Protein AF-0000000082281939 (afdb_homodimer)

Nearest PDB structures (foldseek):
  7q5n-assembly2_J  TM=7.847E-01  e=2.442E-04  Thermochaetoides thermophila DSM 1495
  1wgk-assembly1_A  TM=6.564E-01  e=8.091E-05  Mus musculus
  4n6e-assembly1_B-2  TM=7.484E-01  e=4.676E-04  Amycolatopsis orientalis HCCB10007
  5gha-assembly1_F  TM=5.787E-01  e=7.644E-03  Thermus thermophilus HB27
  5ztb-assembly1_E  TM=5.982E-01  e=2.804E-02  Thermus thermophilus HB27

Solvent-accessible surface area (backbone atoms only — not comparable to full-atom values): 10345 Å² total; per-residue (Å²): 129,80,76,74,65,75,62,64,26,42,29,38,38,36,23,19,46,68,43,9,55,28,56,71,67,39,51,63,49,77,46,79,29,48,63,92,48,30,28,55,59,42,46,37,53,50,44,27,69,76,25,66,67,27,27,69,46,54,71,30,60,91,54,29,41,43,20,54,67,45,29,73,47,56,88,85,58,71,48,79,56,48,70,73,38,37,39,35,39,42,42,66,75,68,76,124,129,81,78,75,66,76,62,64,25,41,29,37,38,37,22,19,45,68,45,9,56,29,57,71,68,39,51,62,49,77,46,78,27,49,62,92,49,31,27,55,57,42,48,38,52,50,44,26,69,75,25,67,65,28,26,70,46,54,72,30,59,89,57,28,41,42,20,54,66,43,29,74,48,56,88,86,58,71,48,80,57,49,70,74,39,37,40,35,39,40,42,66,78,69,75,124

Structure (mmCIF, N/CA/C/O backbone):
data_AF-0000000082281939-model_v1
#
loop_
_entity.id
_entity.type
_entity.pdbx_description
1 polymer 'Molybdopterin converting factor, subunit 1'
#
loop_
_atom_site.group_PDB
_atom_site.id
_atom_site.type_symbol
_atom_site.label_atom_id
_atom_site.label_alt_id
_atom_site.label_comp_id
_atom_site.label_asym_id
_atom_site.label_entity_id
_atom_site.label_seq_id
_atom_site.pdbx_PDB_ins_code
_atom_site.Cartn_x
_atom_site.Cartn_y
_atom_site.Cartn_z
_atom_site.occupancy
_atom_site.B_iso_or_equiv
_atom_site.auth_seq_id
_atom_site.auth_comp_id
_atom_site.auth_asym_id
_atom_site.auth_atom_id
_atom_site.pdbx_PDB_model_num
ATOM 1 N N . MET A 1 1 ? 5.922 41.5 -9.688 1 37.66 1 MET A N 1
ATOM 2 C CA . MET A 1 1 ? 5.57 40.844 -8.445 1 37.66 1 MET A CA 1
ATOM 3 C C . MET A 1 1 ? 5.5 39.312 -8.656 1 37.66 1 MET A C 1
ATOM 5 O O . MET A 1 1 ? 4.738 38.844 -9.5 1 37.66 1 MET A O 1
ATOM 9 N N . SER A 1 2 ? 6.605 38.625 -8.734 1 45.28 2 SER A N 1
ATOM 10 C CA . SER A 1 2 ? 6.715 37.188 -8.898 1 45.28 2 SER A CA 1
ATOM 11 C C . SER A 1 2 ? 5.719 36.469 -8.008 1 45.28 2 SER A C 1
ATOM 13 O O . SER A 1 2 ? 5.707 36.656 -6.789 1 45.28 2 SER A O 1
ATOM 15 N N . SER A 1 3 ? 4.488 36.375 -8.32 1 46.5 3 SER A N 1
ATOM 16 C CA . SER A 1 3 ? 3.496 35.562 -7.625 1 46.5 3 SER A CA 1
ATOM 17 C C . SER A 1 3 ? 4.137 34.312 -6.992 1 46.5 3 SER A C 1
ATOM 19 O O . SER A 1 3 ? 4.523 33.375 -7.691 1 46.5 3 SER A O 1
ATOM 21 N N . THR A 1 4 ? 5.07 34.375 -6.102 1 50.53 4 THR A N 1
ATOM 22 C CA . THR A 1 4 ? 5.711 33.281 -5.367 1 50.53 4 THR A CA 1
ATOM 23 C C . THR A 1 4 ? 4.715 32.188 -5.07 1 50.53 4 THR A C 1
ATOM 25 O O . THR A 1 4 ? 3.893 32.281 -4.16 1 50.53 4 THR A O 1
ATOM 28 N N . GLU A 1 5 ? 3.984 31.641 -5.98 1 55.97 5 GLU A N 1
ATOM 29 C CA . GLU A 1 5 ? 3.078 30.5 -5.844 1 55.97 5 GLU A CA 1
ATOM 30 C C . GLU A 1 5 ? 3.648 29.453 -4.895 1 55.97 5 GLU A C 1
ATOM 32 O O . GLU A 1 5 ? 4.781 29 -5.074 1 55.97 5 GLU A O 1
ATOM 37 N N . PRO A 1 6 ? 3.291 29.578 -3.674 1 64.44 6 PRO A N 1
ATOM 38 C CA . PRO A 1 6 ? 3.826 28.656 -2.682 1 64.44 6 PRO A CA 1
ATOM 39 C C . PRO A 1 6 ? 4.02 27.234 -3.242 1 64.44 6 PRO A C 1
ATOM 41 O O . PRO A 1 6 ? 3.285 26.828 -4.145 1 64.44 6 PRO A O 1
ATOM 44 N N . SER A 1 7 ? 5.172 26.766 -3.365 1 81.75 7 SER A N 1
ATOM 45 C CA . SER A 1 7 ? 5.512 25.438 -3.84 1 81.75 7 SER A CA 1
ATOM 46 C C . SER A 1 7 ? 4.688 24.359 -3.129 1 81.75 7 SER A C 1
ATOM 48 O O . SER A 1 7 ? 4.539 24.406 -1.904 1 81.75 7 SER A O 1
ATOM 50 N N . SER A 1 8 ? 3.729 23.844 -3.705 1 91.38 8 SER A N 1
ATOM 51 C CA . SER A 1 8 ? 2.879 22.797 -3.156 1 91.38 8 SER A CA 1
ATOM 52 C C . SER A 1 8 ? 3.455 21.406 -3.445 1 91.38 8 SER A C 1
ATOM 54 O O . SER A 1 8 ? 4.246 21.25 -4.375 1 91.38 8 SER A O 1
ATOM 56 N N . VAL A 1 9 ? 3.25 20.578 -2.455 1 94.94 9 VAL A N 1
ATOM 57 C CA . VAL A 1 9 ? 3.641 19.172 -2.576 1 94.94 9 VAL A CA 1
ATOM 58 C C . VAL A 1 9 ? 2.404 18.312 -2.809 1 94.94 9 VAL A C 1
ATOM 60 O O . VAL A 1 9 ? 1.416 18.422 -2.078 1 94.94 9 VAL A O 1
ATOM 63 N N . LYS A 1 10 ? 2.486 17.547 -3.846 1 96.38 10 LYS A N 1
ATOM 64 C CA . LYS A 1 10 ? 1.392 16.625 -4.148 1 96.38 10 LYS A CA 1
ATOM 65 C C . LYS A 1 10 ? 1.782 15.188 -3.836 1 96.38 10 LYS A C 1
ATOM 67 O O . LYS A 1 10 ? 2.775 14.68 -4.363 1 96.38 10 LYS A O 1
ATOM 72 N N . VAL A 1 11 ? 1.001 14.578 -3 1 97.12 11 VAL A N 1
ATOM 73 C CA . VAL A 1 11 ? 1.295 13.203 -2.611 1 97.12 11 VAL A CA 1
ATOM 74 C C . VAL A 1 11 ? 0.062 12.328 -2.834 1 97.12 11 VAL A C 1
ATOM 76 O O . VAL A 1 11 ? -1.064 12.828 -2.865 1 97.12 11 VAL A O 1
ATOM 79 N N . GLN A 1 12 ? 0.269 11.109 -3.064 1 97.12 12 GLN A N 1
ATOM 80 C CA . GLN A 1 12 ? -0.793 10.117 -3.168 1 97.12 12 GLN A CA 1
ATOM 81 C C . GLN A 1 12 ? -1.005 9.398 -1.839 1 97.12 12 GLN A C 1
ATOM 83 O O . GLN A 1 12 ? -0.048 8.922 -1.225 1 97.12 12 GLN A O 1
ATOM 88 N N . VAL A 1 13 ? -2.221 9.391 -1.371 1 97.38 13 VAL A N 1
ATOM 89 C CA . VAL A 1 13 ? -2.562 8.727 -0.12 1 97.38 13 VAL A CA 1
ATOM 90 C C . VAL A 1 13 ? -3.377 7.469 -0.411 1 97.38 13 VAL A C 1
ATOM 92 O O . VAL A 1 13 ? -4.41 7.531 -1.081 1 97.38 13 VAL A O 1
ATOM 95 N N . LEU A 1 14 ? -2.875 6.371 0.048 1 97.25 14 LEU A N 1
ATOM 96 C CA . LEU A 1 14 ? -3.562 5.098 -0.112 1 97.25 14 LEU A CA 1
ATOM 97 C C . LEU A 1 14 ? -4.203 4.656 1.2 1 97.25 14 LEU A C 1
ATOM 99 O O . LEU A 1 14 ? -3.57 4.719 2.258 1 97.25 14 LEU A O 1
ATOM 103 N N . PHE A 1 15 ? -5.461 4.238 1.115 1 96.56 15 PHE A N 1
ATOM 104 C CA . PHE A 1 15 ? -6.191 3.752 2.279 1 96.56 15 PHE A CA 1
ATOM 105 C C . PHE A 1 15 ? -6.41 2.246 2.191 1 96.56 15 PHE A C 1
ATOM 107 O O . PHE A 1 15 ? -7.105 1.767 1.293 1 96.56 15 PHE A O 1
ATOM 114 N N . PHE A 1 16 ? -5.91 1.551 3.244 1 95.19 16 PHE A N 1
ATOM 115 C CA . PHE A 1 16 ? -6.059 0.101 3.242 1 95.19 16 PHE A CA 1
ATOM 116 C C . PHE A 1 16 ? -7.152 -0.333 4.215 1 95.19 16 PHE A C 1
ATOM 118 O O . PHE A 1 16 ? -7.301 0.253 5.289 1 95.19 16 PHE A O 1
ATOM 125 N N . ALA A 1 17 ? -7.867 -1.319 3.773 1 92.75 17 ALA A N 1
ATOM 126 C CA . ALA A 1 17 ? -8.828 -2.062 4.59 1 92.75 17 ALA A CA 1
ATOM 127 C C . ALA A 1 17 ? -9.711 -1.114 5.391 1 92.75 17 ALA A C 1
ATOM 129 O O . ALA A 1 17 ? -10.414 -0.28 4.82 1 92.75 17 ALA A O 1
ATOM 130 N N . SER A 1 18 ? -9.648 -1.141 6.734 1 92.62 18 SER A N 1
ATOM 131 C CA . SER A 1 18 ? -10.57 -0.358 7.551 1 92.62 18 SER A CA 1
ATOM 132 C C . SER A 1 18 ? -10.344 1.139 7.363 1 92.62 18 SER A C 1
ATOM 134 O O . SER A 1 18 ? -11.273 1.937 7.504 1 92.62 18 SER A O 1
ATOM 136 N N . ALA A 1 19 ? -9.125 1.544 7.012 1 94 19 ALA A N 1
ATOM 137 C CA . ALA A 1 19 ? -8.867 2.955 6.734 1 94 19 ALA A CA 1
ATOM 138 C C . ALA A 1 19 ? -9.664 3.43 5.523 1 94 19 ALA A C 1
ATOM 140 O O . ALA A 1 19 ? -10.133 4.57 5.484 1 94 19 ALA A O 1
ATOM 141 N N . ARG A 1 20 ? -9.844 2.574 4.547 1 93.88 20 ARG A N 1
ATOM 142 C CA . ARG A 1 20 ? -10.648 2.877 3.369 1 93.88 20 ARG A CA 1
ATOM 143 C C . ARG A 1 20 ? -12.094 3.186 3.754 1 93.88 20 ARG A C 1
ATOM 145 O O . ARG A 1 20 ? -12.656 4.188 3.309 1 93.88 20 ARG A O 1
ATOM 152 N N . GLU A 1 21 ? -12.578 2.311 4.559 1 92.5 21 GLU A N 1
ATOM 153 C CA . GLU A 1 21 ? -13.945 2.502 5.031 1 92.5 21 GLU A CA 1
ATOM 154 C C . GLU A 1 21 ? -14.094 3.818 5.789 1 92.5 21 GLU A C 1
ATOM 156 O O . GLU A 1 21 ? -15.039 4.57 5.562 1 92.5 21 GLU A O 1
ATOM 161 N N . ALA A 1 22 ? -13.102 4.023 6.613 1 92.44 22 ALA A N 1
ATOM 162 C CA . ALA A 1 22 ? -13.133 5.23 7.441 1 92.44 22 ALA A CA 1
ATOM 163 C C . ALA A 1 22 ? -12.992 6.484 6.586 1 92.44 22 ALA A C 1
ATOM 165 O O . ALA A 1 22 ? -13.484 7.555 6.957 1 92.44 22 ALA A O 1
ATOM 166 N N . ALA A 1 23 ? -12.375 6.359 5.426 1 93.31 23 ALA A N 1
ATOM 167 C CA . ALA A 1 23 ? -12.156 7.492 4.527 1 93.31 23 ALA A CA 1
ATOM 168 C C . ALA A 1 23 ? -13.328 7.656 3.564 1 93.31 23 ALA A C 1
ATOM 170 O O . ALA A 1 23 ? -13.258 8.445 2.621 1 93.31 23 ALA A O 1
ATOM 171 N N . GLY A 1 24 ? -14.438 6.871 3.75 1 93.25 24 GLY A N 1
ATOM 172 C CA . GLY A 1 24 ? -15.602 6.961 2.881 1 93.25 24 GLY A CA 1
ATOM 173 C C . GLY A 1 24 ? -15.516 6.043 1.676 1 93.25 24 GLY A C 1
ATOM 174 O O . GLY A 1 24 ? -15.969 6.398 0.584 1 93.25 24 GLY A O 1
ATOM 175 N N . ASN A 1 25 ? -14.75 4.965 1.837 1 92.69 25 ASN A N 1
ATOM 176 C CA . ASN A 1 25 ? -14.633 3.908 0.839 1 92.69 25 ASN A CA 1
ATOM 177 C C . ASN A 1 25 ? -13.852 4.379 -0.387 1 92.69 25 ASN A C 1
ATOM 179 O O . ASN A 1 25 ? -14.219 4.059 -1.52 1 92.69 25 ASN A O 1
ATOM 183 N N . VAL A 1 26 ? -12.906 5.215 -0.111 1 91.5 26 VAL A N 1
ATOM 184 C CA . VAL A 1 26 ? -11.969 5.621 -1.151 1 91.5 26 VAL A CA 1
ATOM 185 C C . VAL A 1 26 ? -10.625 4.93 -0.934 1 91.5 26 VAL A C 1
ATOM 187 O O . VA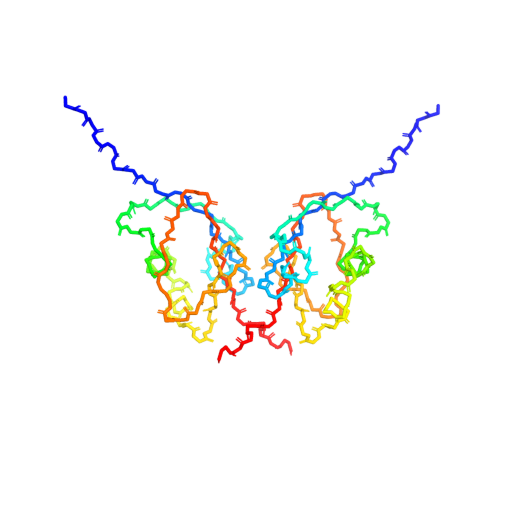L A 1 26 ? -10.156 4.816 0.2 1 91.5 26 VAL A O 1
ATOM 190 N N . SER A 1 27 ? -10.117 4.355 -1.987 1 93.88 27 SER A N 1
ATOM 191 C CA . SER A 1 27 ? -8.875 3.596 -1.864 1 93.88 27 SER A CA 1
ATOM 192 C C . SER A 1 27 ? -7.66 4.512 -1.921 1 93.88 27 SER A C 1
ATOM 194 O O . SER A 1 27 ? -6.613 4.195 -1.355 1 93.88 27 SER A O 1
ATOM 196 N N . GLN A 1 28 ? -7.805 5.625 -2.66 1 95.56 28 GLN A N 1
ATOM 197 C CA . GLN A 1 28 ? -6.664 6.527 -2.787 1 95.56 28 GLN A CA 1
ATOM 198 C C . GLN A 1 28 ? -7.121 7.949 -3.098 1 95.56 28 GLN A C 1
ATOM 200 O O . GLN A 1 28 ? -8.172 8.148 -3.713 1 95.56 28 GLN A O 1
ATOM 205 N N . ILE A 1 29 ? -6.395 8.906 -2.693 1 96.06 29 ILE A N 1
ATOM 206 C CA . ILE A 1 29 ? -6.613 10.312 -3.021 1 96.06 29 ILE A CA 1
ATOM 207 C C . ILE A 1 29 ? -5.273 11 -3.279 1 96.06 29 ILE A C 1
ATOM 209 O O . ILE A 1 29 ? -4.219 10.477 -2.912 1 96.06 29 ILE A O 1
ATOM 213 N N . THR A 1 30 ? -5.348 12.078 -3.967 1 96.5 30 THR A N 1
ATOM 214 C CA . THR A 1 30 ? -4.199 12.977 -4.102 1 96.5 30 THR A CA 1
ATOM 215 C C . THR A 1 30 ? -4.336 14.172 -3.17 1 96.5 30 THR A C 1
ATOM 217 O O . THR A 1 30 ? -5.352 14.867 -3.189 1 96.5 30 THR A O 1
ATOM 220 N N . LEU A 1 31 ? -3.336 14.375 -2.359 1 95.38 31 LEU A N 1
ATOM 221 C CA . LEU A 1 31 ? -3.346 15.492 -1.423 1 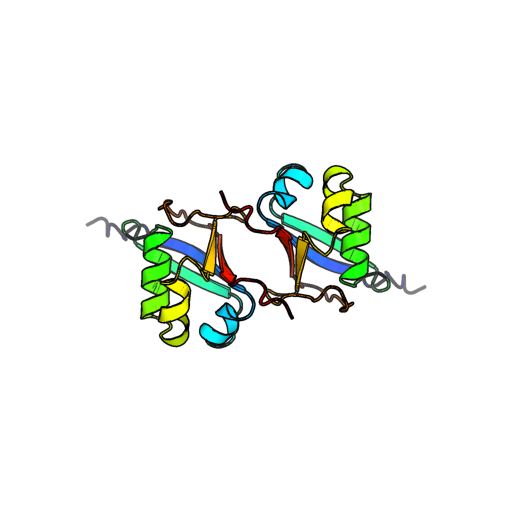95.38 31 LEU A CA 1
ATOM 222 C C . LEU A 1 31 ? -2.307 16.531 -1.812 1 95.38 31 LEU A C 1
ATOM 224 O O . LEU A 1 31 ? -1.162 16.203 -2.119 1 95.38 31 LEU A O 1
ATOM 228 N N . GLU A 1 32 ? -2.746 17.688 -1.885 1 94.5 32 GLU A N 1
ATOM 229 C CA . GLU A 1 32 ? -1.846 18.828 -2.1 1 94.5 32 GLU A CA 1
ATOM 230 C C . GLU A 1 32 ? -1.545 19.547 -0.79 1 94.5 32 GLU A C 1
ATOM 232 O O . GLU A 1 32 ? -2.461 20.016 -0.107 1 94.5 32 GLU A O 1
ATOM 237 N N . LEU A 1 33 ? -0.322 19.609 -0.491 1 94.31 33 LEU A N 1
ATOM 238 C CA . LEU A 1 33 ? 0.122 20.219 0.758 1 94.31 33 LEU A CA 1
ATOM 239 C C . LEU A 1 33 ? 1.046 21.391 0.488 1 94.31 33 LEU A C 1
ATOM 241 O O . LEU A 1 33 ? 1.827 21.375 -0.467 1 94.31 33 LEU A O 1
ATOM 245 N N . SER A 1 34 ? 0.946 22.375 1.332 1 93.62 34 SER A N 1
ATOM 246 C CA . SER A 1 34 ? 1.972 23.422 1.3 1 93.62 34 SER A CA 1
ATOM 247 C C . SER A 1 34 ? 3.316 22.875 1.778 1 93.62 34 SER A C 1
ATOM 249 O O . SER A 1 34 ? 3.367 21.984 2.617 1 93.62 34 SER A O 1
ATOM 251 N N . SER A 1 35 ? 4.32 23.422 1.24 1 90.44 35 SER A N 1
ATOM 252 C CA . SER A 1 35 ? 5.668 22.953 1.538 1 90.44 35 SER A CA 1
ATOM 253 C C . SER A 1 35 ? 5.918 22.906 3.041 1 90.44 35 SER A C 1
ATOM 255 O O . SER A 1 35 ? 6.637 22.031 3.531 1 90.44 35 SER A O 1
ATOM 257 N N . ASP A 1 36 ? 5.344 23.812 3.742 1 89.75 36 ASP A N 1
ATOM 258 C CA . ASP A 1 36 ? 5.57 23.906 5.18 1 89.75 36 ASP A CA 1
ATOM 259 C C . ASP A 1 36 ? 4.75 22.875 5.934 1 89.75 36 ASP A C 1
ATOM 261 O O . ASP A 1 36 ? 5.004 22.609 7.113 1 89.75 36 ASP A O 1
ATOM 265 N N . GLN A 1 37 ? 3.857 22.188 5.246 1 92 37 GLN A N 1
ATOM 266 C CA . GLN A 1 37 ? 2.967 21.219 5.863 1 92 37 GLN A CA 1
ATOM 267 C C . GLN A 1 37 ? 3.184 19.812 5.281 1 92 37 GLN A C 1
ATOM 269 O O . GLN A 1 37 ? 2.398 18.906 5.535 1 92 37 GLN A O 1
ATOM 274 N N . ALA A 1 38 ? 4.27 19.719 4.609 1 95.38 38 ALA A N 1
ATOM 275 C CA . ALA A 1 38 ? 4.461 18.484 3.859 1 95.38 38 ALA A CA 1
ATOM 276 C C . ALA A 1 38 ? 5.293 17.484 4.656 1 95.38 38 ALA A C 1
ATOM 278 O O . ALA A 1 38 ? 6.438 17.188 4.293 1 95.38 38 ALA A O 1
ATOM 279 N N . THR A 1 39 ? 4.758 16.922 5.73 1 96.5 39 THR A N 1
ATOM 280 C CA . THR A 1 39 ? 5.379 15.867 6.531 1 96.5 39 THR A CA 1
ATOM 281 C C . THR A 1 39 ? 4.371 14.766 6.848 1 96.5 39 THR A C 1
ATOM 283 O O . THR A 1 39 ? 3.162 14.969 6.711 1 96.5 39 THR A O 1
ATOM 286 N N . THR A 1 40 ? 4.895 13.625 7.285 1 95.25 40 THR A N 1
ATOM 287 C CA . THR A 1 40 ? 4.027 12.5 7.602 1 95.25 40 THR A CA 1
ATOM 288 C C . THR A 1 40 ? 3.111 12.828 8.773 1 95.25 40 THR A C 1
ATOM 290 O O . THR A 1 40 ? 1.96 12.391 8.82 1 95.25 40 THR A O 1
ATOM 293 N N . SER A 1 41 ? 3.631 13.602 9.734 1 93.06 41 SER A N 1
ATOM 294 C CA . SER A 1 41 ? 2.807 13.992 10.875 1 93.06 41 SER A CA 1
ATOM 295 C C . SER A 1 41 ? 1.671 14.914 10.445 1 93.06 41 SER A C 1
ATOM 297 O O . SER A 1 41 ? 0.54 14.773 10.914 1 93.06 41 SER A O 1
ATOM 299 N N . LYS A 1 42 ? 1.963 15.789 9.523 1 93.44 42 LYS A N 1
ATOM 300 C CA . LYS A 1 42 ? 0.965 16.734 9.039 1 93.44 42 LYS A CA 1
ATOM 301 C C . LYS A 1 42 ? -0.106 16.047 8.211 1 93.44 42 LYS A C 1
ATOM 303 O O . LYS A 1 42 ? -1.271 16.453 8.219 1 93.44 42 LYS A O 1
ATOM 308 N N . ILE A 1 43 ? 0.243 14.992 7.496 1 93.38 43 ILE A N 1
ATOM 309 C CA . ILE A 1 43 ? -0.718 14.195 6.738 1 93.38 43 ILE A CA 1
ATOM 310 C C . ILE A 1 43 ? -1.76 13.609 7.688 1 93.38 43 ILE A C 1
ATOM 312 O O . ILE A 1 43 ? -2.957 13.617 7.387 1 93.38 43 ILE A O 1
ATOM 316 N N . ARG A 1 44 ? -1.248 13.047 8.789 1 92.12 44 ARG A N 1
ATOM 317 C CA . ARG A 1 44 ? -2.168 12.492 9.773 1 92.12 44 ARG A CA 1
ATOM 318 C C . ARG A 1 44 ? -3.182 13.539 10.227 1 92.12 44 ARG A C 1
ATOM 320 O O . ARG A 1 44 ? -4.383 13.266 10.281 1 92.12 44 ARG A O 1
ATOM 327 N N . GLN A 1 45 ? -2.654 14.727 10.508 1 92.19 45 GLN A N 1
ATOM 328 C CA . GLN A 1 45 ? -3.508 15.812 10.969 1 92.19 45 GLN A CA 1
ATOM 329 C C . GLN A 1 45 ? -4.512 16.219 9.891 1 92.19 45 GLN A C 1
ATOM 331 O O . GLN A 1 45 ? -5.699 16.391 10.172 1 92.19 45 GLN A O 1
ATOM 336 N N . ARG A 1 46 ? -4.023 16.344 8.688 1 93.88 46 ARG A N 1
ATOM 337 C CA . ARG A 1 46 ? -4.855 16.734 7.555 1 93.88 46 ARG A CA 1
ATOM 338 C C . ARG A 1 46 ? -5.98 15.734 7.324 1 93.88 46 ARG A C 1
ATOM 340 O O . ARG A 1 46 ? -7.141 16.125 7.16 1 93.88 46 ARG A O 1
ATOM 347 N N . LEU A 1 47 ? -5.664 14.516 7.363 1 93.94 47 LEU A N 1
ATOM 348 C CA . LEU A 1 47 ? -6.648 13.461 7.137 1 93.94 47 LEU A CA 1
ATOM 349 C C . LEU A 1 47 ? -7.656 13.398 8.281 1 93.94 47 LEU A C 1
ATOM 351 O O . LEU A 1 47 ? -8.844 13.164 8.047 1 93.94 47 LEU A O 1
ATOM 355 N N . SER A 1 48 ? -7.148 13.586 9.469 1 93.44 48 SER A N 1
ATOM 356 C CA . SER A 1 48 ? -8.039 13.586 10.625 1 93.44 48 SER A CA 1
ATOM 357 C C . SER A 1 48 ? -9.07 14.703 10.523 1 93.44 48 SER A C 1
ATOM 359 O O . SER A 1 48 ? -10.219 14.539 10.953 1 93.44 48 SER A O 1
ATOM 361 N N . GLN A 1 49 ? -8.695 15.836 9.945 1 93.19 49 GLN A N 1
ATOM 362 C CA . GLN A 1 49 ? -9.57 17 9.812 1 93.19 49 GLN A CA 1
ATOM 363 C C . GLN A 1 49 ? -10.531 16.812 8.633 1 93.19 49 GLN A C 1
ATOM 365 O O . GLN A 1 49 ? -11.711 17.172 8.734 1 93.19 49 GLN A O 1
ATOM 370 N N . GLU A 1 50 ? -10.055 16.281 7.598 1 92.31 50 GLU A N 1
ATOM 371 C CA . GLU A 1 50 ? -10.836 16.172 6.371 1 92.31 50 GLU A CA 1
ATOM 372 C C . GLU A 1 50 ? -11.773 14.961 6.422 1 92.31 50 GLU A C 1
ATOM 374 O O . GLU A 1 50 ? -12.828 14.961 5.785 1 92.31 50 GLU A O 1
ATOM 379 N N . TYR A 1 51 ? -11.375 13.945 7.125 1 93.06 51 TYR A N 1
ATOM 380 C CA . TYR A 1 51 ? -12.156 12.727 7.254 1 93.06 51 TYR A CA 1
ATOM 381 C C . TYR A 1 51 ? -12.414 12.391 8.719 1 93.06 51 TYR A C 1
ATOM 383 O O . TYR A 1 51 ? -11.672 11.617 9.328 1 93.06 51 TYR A O 1
ATOM 391 N N . PRO A 1 52 ? -13.508 12.898 9.242 1 91.12 52 PRO A N 1
ATOM 392 C CA . PRO A 1 52 ? -13.812 12.672 10.656 1 91.12 52 PRO A CA 1
ATOM 393 C C . PRO A 1 52 ? -13.859 11.188 11.023 1 91.12 52 PRO A C 1
ATOM 395 O O . PRO A 1 52 ? -13.539 10.812 12.148 1 91.12 52 PRO A O 1
ATOM 398 N N . GLY A 1 53 ? -14.273 10.328 10.109 1 90.25 53 GLY A N 1
ATOM 399 C CA . GLY A 1 53 ? -14.289 8.898 10.352 1 90.25 53 GLY A CA 1
ATOM 400 C C . GLY A 1 53 ? -12.906 8.305 10.523 1 90.25 53 GLY A C 1
ATOM 401 O O . GLY A 1 53 ? -12.758 7.23 11.109 1 90.25 53 GLY A O 1
ATOM 402 N N . LEU A 1 54 ? -11.883 8.969 10.031 1 91.19 54 LEU A N 1
ATOM 403 C CA . LEU A 1 54 ? -10.492 8.523 10.086 1 91.19 54 LEU A CA 1
ATOM 404 C C . LEU A 1 54 ? -9.781 9.125 11.297 1 91.19 54 LEU A C 1
ATOM 406 O O . LEU A 1 54 ? -8.68 8.695 11.648 1 91.19 54 LEU A O 1
ATOM 410 N N . ALA A 1 55 ? -10.383 10.109 11.859 1 91.31 55 ALA A N 1
ATOM 411 C CA . ALA A 1 55 ? -9.711 10.922 12.875 1 91.31 55 ALA A CA 1
ATOM 412 C C . ALA A 1 55 ? -9.18 10.047 14.008 1 91.31 55 ALA A C 1
ATOM 414 O O . ALA A 1 55 ? -8 10.125 14.359 1 91.31 55 ALA A O 1
ATOM 415 N N . SER A 1 56 ? -10 9.156 14.539 1 90.25 56 SER A N 1
ATOM 416 C CA . SER A 1 56 ? -9.594 8.305 15.648 1 90.25 56 SER A CA 1
ATOM 417 C C . SER A 1 56 ? -8.516 7.316 15.227 1 90.25 56 SER A C 1
ATOM 419 O O . SER A 1 56 ? -7.57 7.062 15.969 1 90.25 56 SER A O 1
ATOM 421 N N . MET A 1 57 ? -8.602 6.863 14.047 1 88.31 57 MET A N 1
ATOM 422 C CA . MET A 1 57 ? -7.684 5.844 13.547 1 88.31 57 MET A CA 1
ATOM 423 C C . MET A 1 57 ? -6.312 6.441 13.25 1 88.31 57 MET A C 1
ATOM 425 O O . MET A 1 57 ? -5.289 5.887 13.656 1 88.31 57 MET A O 1
ATOM 429 N N . VAL A 1 58 ? -6.301 7.527 12.617 1 87.06 58 VAL A N 1
ATOM 430 C CA . VAL A 1 58 ? -5.055 8.094 12.117 1 87.06 58 VAL A CA 1
ATOM 431 C C . VAL A 1 58 ? -4.258 8.703 13.273 1 87.06 58 VAL A C 1
ATOM 433 O O . VAL A 1 58 ? -3.035 8.82 13.195 1 87.06 58 VAL A O 1
ATOM 436 N N . LEU A 1 59 ? -4.977 9.109 14.297 1 83.38 59 LEU A N 1
ATOM 437 C CA . LEU A 1 59 ? -4.297 9.711 15.438 1 83.38 59 LEU A CA 1
ATOM 438 C C . LEU A 1 59 ? -3.775 8.633 16.391 1 83.38 59 LEU A C 1
ATOM 440 O O . LEU A 1 59 ? -2.914 8.898 17.219 1 83.38 59 LEU A O 1
ATOM 444 N N . ASP A 1 60 ? -4.316 7.453 16.156 1 81.19 60 ASP A N 1
ATOM 445 C CA . ASP A 1 60 ? -3.848 6.32 16.953 1 81.19 60 ASP A CA 1
ATOM 446 C C . ASP A 1 60 ? -2.717 5.582 16.25 1 81.19 60 ASP A C 1
ATOM 448 O O . ASP A 1 60 ? -2.965 4.695 15.43 1 81.19 60 ASP A O 1
ATOM 452 N N . LYS A 1 61 ? -1.506 5.742 16.609 1 75.88 61 LYS A N 1
ATOM 453 C CA . LYS A 1 61 ? -0.321 5.195 15.953 1 75.88 61 LYS A CA 1
ATOM 454 C C . LYS A 1 61 ? -0.196 3.697 16.203 1 75.88 61 LYS A C 1
ATOM 456 O O . LYS A 1 61 ? 0.482 2.988 15.461 1 75.88 61 LYS A O 1
ATOM 461 N N . GLU A 1 62 ? -0.929 3.283 17.297 1 76.5 62 GLU A N 1
ATOM 462 C CA . GLU A 1 62 ? -0.894 1.865 17.641 1 76.5 62 GLU A CA 1
ATOM 463 C C . GLU A 1 62 ? -1.809 1.054 16.734 1 76.5 62 GLU A C 1
ATOM 465 O O . GLU A 1 62 ? -1.623 -0.155 16.562 1 76.5 62 GLU A O 1
ATOM 470 N N . ASN A 1 63 ? -2.666 1.772 16.141 1 80 63 ASN A N 1
ATOM 471 C CA . ASN A 1 63 ? -3.666 1.035 15.375 1 80 63 ASN A CA 1
ATOM 472 C C . ASN A 1 63 ? -3.592 1.365 13.891 1 80 63 ASN A C 1
ATOM 474 O O . ASN A 1 63 ? -4.422 0.901 13.102 1 80 63 ASN A O 1
ATOM 478 N N . LEU A 1 64 ? -2.717 2.26 13.531 1 88.88 64 LEU A N 1
ATOM 479 C CA . LEU A 1 64 ? -2.555 2.594 12.117 1 88.88 64 LEU A CA 1
ATOM 480 C C . LEU A 1 64 ? -1.09 2.867 11.789 1 88.88 64 LEU A C 1
ATOM 482 O O . LEU A 1 64 ? -0.466 3.742 12.398 1 88.88 64 LEU A O 1
ATOM 486 N N . THR A 1 65 ? -0.636 2.148 10.906 1 90.62 65 THR A N 1
ATOM 487 C CA . THR A 1 65 ? 0.741 2.314 10.453 1 90.62 65 THR A CA 1
ATOM 488 C C . THR A 1 65 ? 0.795 3.141 9.172 1 90.62 65 THR A C 1
ATOM 490 O O . THR A 1 65 ? -0.019 2.947 8.266 1 90.62 65 THR A O 1
ATOM 493 N N . LEU A 1 66 ? 1.774 4.117 9.18 1 93.88 66 LEU A N 1
ATOM 494 C CA . LEU A 1 66 ? 2.039 4.867 7.957 1 93.88 66 LEU A CA 1
ATOM 495 C C . LEU A 1 66 ? 3.232 4.285 7.207 1 93.88 66 LEU A C 1
ATOM 497 O O . LEU A 1 66 ? 4.219 3.875 7.824 1 93.88 66 LEU A O 1
ATOM 501 N N . ALA A 1 67 ? 3.102 4.203 5.926 1 95.5 67 ALA A N 1
ATOM 502 C CA . ALA A 1 67 ? 4.246 3.885 5.07 1 95.5 67 ALA A CA 1
ATOM 503 C C . ALA A 1 67 ? 4.5 4.996 4.059 1 95.5 67 ALA A C 1
ATOM 505 O O . ALA A 1 67 ? 3.561 5.508 3.439 1 95.5 67 ALA A O 1
ATOM 506 N N . LEU A 1 68 ? 5.793 5.395 3.961 1 96.62 68 LEU A N 1
ATOM 507 C CA . LEU A 1 68 ? 6.23 6.363 2.961 1 96.62 68 LEU A CA 1
ATOM 508 C C . LEU A 1 68 ? 7.008 5.676 1.842 1 96.62 68 LEU A C 1
ATOM 510 O O . LEU A 1 68 ? 8.086 5.129 2.076 1 96.62 68 LEU A O 1
ATOM 514 N N . ASN A 1 69 ? 6.422 5.703 0.641 1 95.81 69 ASN A N 1
ATOM 515 C CA . ASN A 1 69 ? 7.043 5.016 -0.485 1 95.81 69 ASN A CA 1
ATOM 516 C C . ASN A 1 69 ? 7.371 3.562 -0.143 1 95.81 69 ASN A C 1
ATOM 518 O O . ASN A 1 69 ? 8.508 3.119 -0.325 1 95.81 69 ASN A O 1
ATOM 522 N N . GLU A 1 70 ? 6.316 2.865 0.416 1 96 70 GLU A N 1
ATOM 523 C CA . GLU A 1 70 ? 6.316 1.439 0.734 1 96 70 GLU A CA 1
ATOM 524 C C . GLU A 1 70 ? 7.297 1.128 1.862 1 96 70 GLU A C 1
ATOM 526 O O . GLU A 1 70 ? 7.625 -0.036 2.104 1 96 70 GLU A O 1
ATOM 531 N N . GLU A 1 71 ? 7.746 2.193 2.52 1 93.69 71 GLU A N 1
ATOM 532 C CA . GLU A 1 71 ? 8.555 1.999 3.721 1 93.69 71 GLU A CA 1
ATOM 533 C C . GLU A 1 71 ? 7.809 2.475 4.965 1 93.69 71 GLU A C 1
ATOM 535 O O . GLU A 1 71 ? 7.293 3.594 4.996 1 93.69 71 GLU A O 1
ATOM 540 N N . TYR A 1 72 ? 7.777 1.565 6.035 1 93.62 72 TYR A N 1
ATOM 541 C CA . TYR A 1 72 ? 7.051 1.908 7.25 1 93.62 72 TYR A CA 1
ATOM 542 C C . TYR A 1 72 ? 7.676 3.115 7.938 1 93.62 72 TYR A C 1
ATOM 544 O O . TYR A 1 72 ? 8.898 3.227 8.016 1 93.62 72 TYR A O 1
ATOM 552 N N . VAL A 1 73 ? 6.766 3.965 8.359 1 92.31 73 VAL A N 1
ATOM 553 C CA . VAL A 1 73 ? 7.184 5.098 9.18 1 92.31 73 VAL A CA 1
ATOM 554 C C . VAL A 1 73 ? 6.926 4.789 10.648 1 92.31 73 VAL A C 1
ATOM 556 O O . VAL A 1 73 ? 5.809 4.438 11.031 1 92.31 73 VAL A O 1
ATOM 559 N N . THR A 1 74 ? 7.906 4.902 11.461 1 84.75 74 THR A N 1
ATOM 560 C CA . THR A 1 74 ? 7.707 4.648 12.883 1 84.75 74 THR A CA 1
ATOM 561 C C . THR A 1 74 ? 6.926 5.785 13.531 1 84.75 74 THR A C 1
ATOM 563 O O . THR A 1 74 ? 6.855 6.891 12.984 1 84.75 74 THR A O 1
ATOM 566 N N . SER A 1 75 ? 6.301 5.52 14.625 1 79.5 75 SER A N 1
ATOM 567 C CA . SER A 1 75 ? 5.477 6.5 15.336 1 79.5 75 SER A CA 1
ATOM 568 C C . SER A 1 75 ? 6.309 7.695 15.781 1 79.5 75 SER A C 1
ATOM 570 O O . SER A 1 75 ? 5.773 8.789 15.977 1 79.5 75 SER A O 1
ATOM 572 N N . GLU A 1 76 ? 7.566 7.562 15.805 1 82.69 76 GLU A N 1
ATOM 573 C CA . GLU A 1 76 ? 8.445 8.617 16.312 1 82.69 76 GLU A CA 1
ATOM 574 C C . GLU A 1 76 ? 9.031 9.438 15.156 1 82.69 76 GLU A C 1
ATOM 576 O O . GLU A 1 76 ? 9.664 10.469 15.391 1 82.69 76 GLU A O 1
ATOM 581 N N . GLN A 1 77 ? 8.766 8.961 14.016 1 88.81 77 GLN A N 1
ATOM 582 C CA . GLN A 1 77 ? 9.375 9.617 12.867 1 88.81 77 GLN A CA 1
ATOM 583 C C . GLN A 1 77 ? 8.438 10.656 12.266 1 88.81 77 GLN A C 1
ATOM 585 O O . GLN A 1 77 ? 7.219 10.445 12.227 1 88.81 77 GLN A O 1
ATOM 590 N N . ASP A 1 78 ? 8.938 11.789 11.914 1 93.81 78 ASP A N 1
ATOM 591 C CA . ASP A 1 78 ? 8.297 12.828 11.109 1 93.81 78 ASP A CA 1
ATOM 592 C C . ASP A 1 78 ? 9.117 13.133 9.859 1 93.81 78 ASP A C 1
ATOM 594 O O . ASP A 1 78 ? 10.055 13.938 9.906 1 93.81 78 ASP A O 1
ATOM 598 N N . LEU A 1 79 ? 8.703 12.547 8.789 1 96.19 79 LEU A N 1
ATOM 599 C CA . LEU A 1 79 ? 9.5 12.602 7.57 1 96.19 79 LEU A CA 1
ATOM 600 C C . LEU A 1 79 ? 8.945 13.641 6.602 1 96.19 79 LEU A C 1
ATOM 602 O O . LEU A 1 79 ? 7.723 13.766 6.453 1 96.19 79 LEU A O 1
ATOM 606 N N . PRO A 1 80 ? 9.805 14.367 5.961 1 96.62 80 PRO A N 1
ATOM 607 C CA . PRO A 1 80 ? 9.336 15.312 4.945 1 96.62 80 PRO A CA 1
ATOM 608 C C . PRO A 1 80 ? 8.781 14.617 3.701 1 96.62 80 PRO A C 1
ATOM 610 O O . PRO A 1 80 ? 9.258 13.539 3.33 1 96.62 80 PRO A O 1
ATOM 613 N N . LEU A 1 81 ? 7.781 15.266 3.121 1 97 81 LEU A N 1
ATOM 614 C CA . LEU A 1 81 ? 7.172 14.758 1.896 1 97 81 LEU A CA 1
ATOM 615 C C . LEU A 1 81 ? 7.605 15.586 0.69 1 97 81 LEU A C 1
ATOM 617 O O . LEU A 1 81 ? 7.848 16.797 0.813 1 97 81 LEU A O 1
ATOM 621 N N . LYS A 1 82 ? 7.77 14.914 -0.385 1 95.62 82 LYS A N 1
ATOM 622 C CA . LYS A 1 82 ? 8.086 15.562 -1.654 1 95.62 82 LYS A CA 1
ATOM 623 C C . LYS A 1 82 ? 7.012 15.273 -2.701 1 95.62 82 LYS A C 1
ATOM 625 O O . LYS A 1 82 ? 6.184 14.375 -2.518 1 95.62 82 LYS A O 1
ATOM 630 N N . ASP A 1 83 ? 7.121 15.977 -3.783 1 95.31 83 ASP A N 1
ATOM 631 C CA . ASP A 1 83 ? 6.195 15.766 -4.891 1 95.31 83 ASP A CA 1
ATOM 632 C C . ASP A 1 83 ? 6.32 14.344 -5.445 1 95.31 83 ASP A C 1
ATOM 634 O O . ASP A 1 83 ? 7.426 13.883 -5.727 1 95.31 83 ASP A O 1
ATOM 638 N N . GLY A 1 84 ? 5.148 13.703 -5.508 1 94.5 84 GLY A N 1
ATOM 639 C CA . GLY A 1 84 ? 5.164 12.375 -6.098 1 94.5 84 GLY A CA 1
ATOM 640 C C . GLY A 1 84 ? 5.258 11.266 -5.066 1 94.5 84 GLY A C 1
ATOM 641 O O . GLY A 1 84 ? 5.16 10.086 -5.406 1 94.5 84 GLY A O 1
ATOM 642 N N . ASP A 1 85 ? 5.445 11.57 -3.781 1 96.94 85 ASP A N 1
ATOM 643 C CA . ASP A 1 85 ? 5.512 10.57 -2.721 1 96.94 85 ASP A CA 1
ATOM 644 C C . ASP A 1 85 ? 4.168 9.867 -2.543 1 96.94 85 ASP A C 1
ATOM 646 O O . ASP A 1 85 ? 3.123 10.414 -2.898 1 96.94 85 ASP A O 1
ATOM 650 N N . THR A 1 86 ? 4.207 8.68 -2.02 1 96.94 86 THR A N 1
ATOM 651 C CA . THR A 1 86 ? 3.012 7.922 -1.671 1 96.94 86 THR A CA 1
ATOM 652 C C . THR A 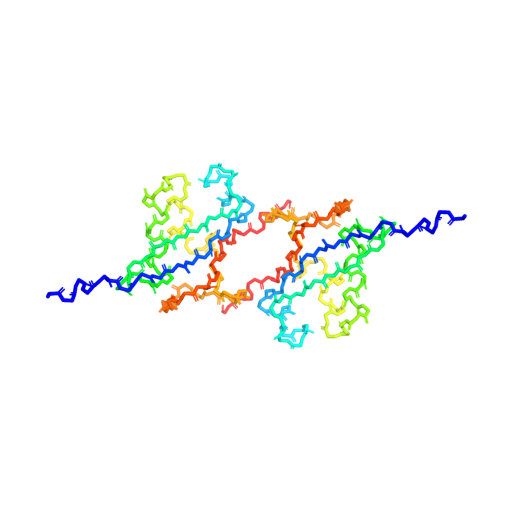1 86 ? 2.969 7.637 -0.172 1 96.94 86 THR A C 1
ATOM 654 O O . THR A 1 86 ? 3.971 7.227 0.416 1 96.94 86 THR A O 1
ATOM 657 N N . VAL A 1 87 ? 1.884 7.965 0.405 1 97 87 VAL A N 1
ATOM 658 C CA . VAL A 1 87 ? 1.657 7.672 1.815 1 97 87 VAL A CA 1
ATOM 659 C C . VAL A 1 87 ? 0.535 6.645 1.956 1 97 87 VAL A C 1
ATOM 661 O O . VAL A 1 87 ? -0.593 6.887 1.52 1 97 87 VAL A O 1
ATOM 664 N N . ALA A 1 88 ? 0.866 5.535 2.574 1 96.69 88 ALA A N 1
ATOM 665 C CA . ALA A 1 88 ? -0.127 4.477 2.76 1 96.69 88 ALA A CA 1
ATOM 666 C C . ALA A 1 88 ? -0.557 4.383 4.219 1 96.69 88 ALA A C 1
ATOM 668 O O . ALA A 1 88 ? 0.278 4.449 5.125 1 96.69 88 ALA A O 1
ATOM 669 N N . LEU A 1 89 ? -1.829 4.402 4.445 1 95 89 LEU A N 1
ATOM 670 C CA . LEU A 1 89 ? -2.408 4.121 5.758 1 95 89 LEU A CA 1
ATOM 671 C C . LEU A 1 89 ? -2.76 2.643 5.891 1 95 89 LEU A C 1
ATOM 673 O O . LEU A 1 89 ? -3.703 2.166 5.254 1 95 89 LEU A O 1
ATOM 677 N N . ILE A 1 90 ? -2.07 1.945 6.777 1 93.25 90 ILE A N 1
ATOM 678 C CA . ILE A 1 90 ? -2.176 0.493 6.875 1 93.25 90 ILE A CA 1
ATOM 679 C C . ILE A 1 90 ? -2.66 0.103 8.273 1 93.25 90 ILE A C 1
ATOM 681 O O . ILE A 1 90 ? -1.873 0.065 9.219 1 93.25 90 ILE A O 1
ATOM 685 N N . PRO A 1 91 ? -3.912 -0.137 8.367 1 92.06 91 PRO A N 1
ATOM 686 C CA . PRO A 1 91 ? -4.43 -0.632 9.641 1 92.06 91 PRO A CA 1
ATOM 687 C C . PRO A 1 91 ? -3.992 -2.064 9.938 1 92.06 91 PRO A C 1
ATOM 689 O O . PRO A 1 91 ? -3.621 -2.803 9.023 1 92.06 91 PRO A O 1
ATOM 692 N N . PRO A 1 92 ? -3.938 -2.338 11.227 1 84.62 92 PRO A N 1
ATOM 693 C CA . PRO A 1 92 ? -3.574 -3.713 11.57 1 84.62 92 PRO A CA 1
ATOM 694 C C . PRO A 1 92 ? -4.516 -4.746 10.953 1 84.62 92 PRO A C 1
ATOM 696 O O . PRO A 1 92 ? -5.688 -4.449 10.711 1 84.62 92 PRO A O 1
ATOM 699 N N . ILE A 1 93 ? -3.916 -5.797 10.383 1 72.25 93 ILE A N 1
ATOM 700 C CA . ILE A 1 93 ? -4.699 -6.867 9.781 1 72.25 93 ILE A CA 1
ATOM 701 C C . ILE A 1 93 ? -5.602 -7.508 10.836 1 72.25 93 ILE A C 1
ATOM 703 O O . ILE A 1 93 ? -5.137 -7.879 11.914 1 72.25 93 ILE A O 1
ATOM 707 N N . SER A 1 94 ? -6.609 -6.809 11.125 1 55.12 94 SER A N 1
ATOM 708 C CA . SER A 1 94 ? -7.48 -7.457 12.102 1 55.12 94 SER A CA 1
ATOM 709 C C . SER A 1 94 ? -7.512 -8.969 11.898 1 55.12 94 SER A C 1
ATOM 711 O O . SER A 1 94 ? -7.578 -9.445 10.766 1 55.12 94 SER A O 1
ATOM 713 N N . GLY A 1 95 ? -6.547 -9.742 12.555 1 46.66 95 GLY A N 1
ATOM 714 C CA . GLY A 1 95 ? -6.758 -11.172 12.656 1 46.66 95 GLY A CA 1
ATOM 715 C C . GLY A 1 95 ? -8.18 -11.594 12.344 1 46.66 95 GLY A C 1
ATOM 716 O O . GLY A 1 95 ? -9.125 -11.125 12.984 1 46.66 95 GLY A O 1
ATOM 717 N N . GLY A 1 96 ? -8.672 -11.852 11.023 1 32.53 96 GLY A N 1
ATOM 718 C CA . GLY A 1 96 ? -9.812 -12.75 11.125 1 32.53 96 GLY A CA 1
ATOM 719 C C . GLY A 1 96 ? -9.664 -13.766 12.242 1 32.53 96 GLY A C 1
ATOM 720 O O . GLY A 1 96 ? -8.57 -13.969 12.766 1 32.53 96 GLY A O 1
ATOM 721 N N . MET B 1 1 ? -6.438 -16.953 -39.344 1 37.72 1 MET B N 1
ATOM 722 C CA . MET B 1 1 ? -6.082 -17.516 -38.062 1 37.72 1 MET B CA 1
ATOM 723 C C . MET B 1 1 ? -5.98 -16.422 -37 1 37.72 1 MET B C 1
ATOM 725 O O . MET B 1 1 ? -5.203 -15.477 -37.156 1 37.72 1 MET B O 1
ATOM 729 N N . SER B 1 2 ? -7.051 -15.922 -36.469 1 45.5 2 SER B N 1
ATOM 730 C CA . SER B 1 2 ? -7.125 -14.898 -35.406 1 45.5 2 SER B CA 1
ATOM 731 C C . SER B 1 2 ? -6.105 -15.164 -34.312 1 45.5 2 SER B C 1
ATOM 733 O O . SER B 1 2 ? -6.082 -16.25 -33.719 1 45.5 2 SER B O 1
ATOM 735 N N . SER B 1 3 ? -4.871 -14.836 -34.438 1 46.38 3 SER B N 1
ATOM 736 C CA . SER B 1 3 ? -3.859 -14.906 -33.406 1 46.38 3 SER B CA 1
ATOM 737 C C . SER B 1 3 ? -4.48 -14.719 -32.031 1 46.38 3 SER B C 1
ATOM 739 O O . SER B 1 3 ? -4.887 -13.609 -31.656 1 46.38 3 SER B O 1
ATOM 741 N N . THR B 1 4 ? -5.406 -15.477 -31.531 1 50.34 4 THR B N 1
ATOM 742 C CA . THR B 1 4 ? -6.023 -15.461 -30.203 1 50.34 4 THR B CA 1
ATOM 743 C C . THR B 1 4 ? -5.012 -15.039 -29.141 1 50.34 4 THR B C 1
ATOM 745 O O . THR B 1 4 ? -4.148 -15.836 -28.75 1 50.34 4 THR B O 1
ATOM 748 N N . GLU B 1 5 ? -4.285 -14 -29.266 1 55.91 5 GLU B N 1
ATOM 749 C CA . GLU B 1 5 ? -3.354 -13.453 -28.281 1 55.91 5 GLU B CA 1
ATOM 750 C C . GLU B 1 5 ? -3.891 -13.602 -26.859 1 55.91 5 GLU B C 1
ATOM 752 O O . GLU B 1 5 ? -5.016 -13.188 -26.578 1 55.91 5 GLU B O 1
ATOM 757 N N . PRO B 1 6 ? -3.51 -14.656 -26.266 1 64.19 6 PRO B N 1
ATOM 758 C CA . PRO B 1 6 ? -4.012 -14.914 -24.906 1 64.19 6 PRO B CA 1
ATOM 759 C C . PRO B 1 6 ? -4.195 -13.633 -24.094 1 64.19 6 PRO B C 1
ATOM 761 O O . PRO B 1 6 ? -3.469 -12.656 -24.297 1 64.19 6 PRO B O 1
ATOM 764 N N . SER B 1 7 ? -5.328 -13.289 -23.734 1 81.56 7 SER B N 1
ATOM 765 C CA . SER B 1 7 ? -5.648 -12.117 -22.922 1 81.56 7 SER B CA 1
ATOM 766 C C . SER B 1 7 ? -4.781 -12.07 -21.656 1 81.56 7 SER B C 1
ATOM 768 O O . SER B 1 7 ? -4.602 -13.078 -20.984 1 81.56 7 SER B O 1
ATOM 770 N N . SER B 1 8 ? -3.842 -11.281 -21.625 1 91.38 8 SER B N 1
ATOM 771 C CA . SER B 1 8 ? -2.953 -11.102 -20.484 1 91.38 8 SER B CA 1
ATOM 772 C C . SER B 1 8 ? -3.508 -10.07 -19.5 1 91.38 8 SER B C 1
ATOM 774 O O . SER B 1 8 ? -4.297 -9.203 -19.891 1 91.38 8 SER B O 1
ATOM 776 N N . VAL B 1 9 ? -3.279 -10.375 -18.25 1 94.81 9 VAL B N 1
ATOM 777 C CA . VAL B 1 9 ? -3.646 -9.469 -17.156 1 94.81 9 VAL B CA 1
ATOM 778 C C . VAL B 1 9 ? -2.398 -8.766 -16.625 1 94.81 9 VAL B C 1
ATOM 780 O O . VAL B 1 9 ? -1.395 -9.414 -16.328 1 94.81 9 VAL B O 1
ATOM 783 N N . LYS B 1 10 ? -2.494 -7.527 -16.656 1 96.44 10 LYS B N 1
ATOM 784 C CA . LYS B 1 10 ? -1.389 -6.742 -16.109 1 96.44 10 LYS B CA 1
ATOM 785 C C . LYS B 1 10 ? -1.745 -6.152 -14.7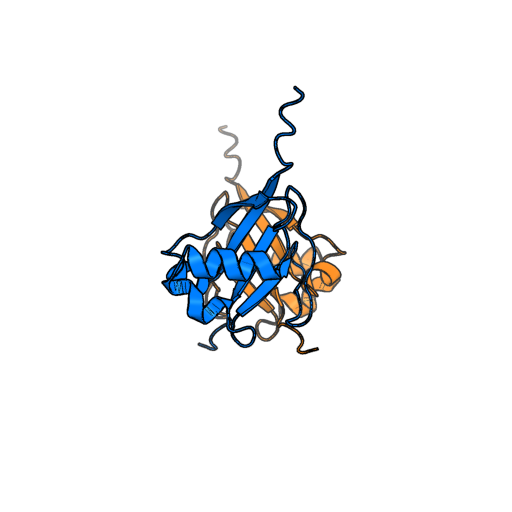5 1 96.44 10 LYS B C 1
ATOM 787 O O . LYS B 1 10 ? -2.736 -5.43 -14.625 1 96.44 10 LYS B O 1
ATOM 792 N N . VAL B 1 11 ? -0.961 -6.453 -13.758 1 97.06 11 VAL B N 1
ATOM 793 C CA . VAL B 1 11 ? -1.222 -5.969 -12.406 1 97.06 11 VAL B CA 1
ATOM 794 C C . VAL B 1 11 ? 0.019 -5.266 -11.859 1 97.06 11 VAL B C 1
ATOM 796 O O . VAL B 1 11 ? 1.136 -5.52 -12.312 1 97.06 11 VAL B O 1
ATOM 799 N N . GLN B 1 12 ? -0.172 -4.367 -11.008 1 97.06 12 GLN B N 1
ATOM 800 C CA . GLN B 1 12 ? 0.906 -3.691 -10.289 1 97.06 12 GLN B CA 1
ATOM 801 C C . GLN B 1 12 ? 1.163 -4.348 -8.938 1 97.06 12 GLN B C 1
ATOM 803 O O . GLN B 1 12 ? 0.229 -4.582 -8.172 1 97.06 12 GLN B O 1
ATOM 808 N N . VAL B 1 13 ? 2.385 -4.715 -8.711 1 97.31 13 VAL B N 1
ATOM 809 C CA . VAL B 1 13 ? 2.77 -5.336 -7.445 1 97.31 13 VAL B CA 1
ATOM 810 C C . VAL B 1 13 ? 3.594 -4.352 -6.617 1 97.31 13 VAL B C 1
ATOM 812 O O . VAL B 1 13 ? 4.609 -3.832 -7.09 1 97.31 13 VAL B O 1
ATOM 815 N N . LEU B 1 14 ? 3.117 -4.098 -5.43 1 97.19 14 LEU B N 1
ATOM 816 C CA . LEU B 1 14 ? 3.82 -3.215 -4.508 1 97.19 14 LEU B CA 1
ATOM 817 C C . LEU B 1 14 ? 4.504 -4.016 -3.404 1 97.19 14 LEU B C 1
ATOM 819 O O . LEU B 1 14 ? 3.898 -4.918 -2.82 1 97.19 14 LEU B O 1
ATOM 823 N N . PHE B 1 15 ? 5.758 -3.691 -3.145 1 96.5 15 PHE B N 1
ATOM 824 C CA . PHE B 1 15 ? 6.531 -4.344 -2.092 1 96.5 15 PHE B CA 1
ATOM 825 C C . PHE B 1 15 ? 6.766 -3.393 -0.925 1 96.5 15 PHE B C 1
ATOM 827 O O . PHE B 1 15 ? 7.445 -2.375 -1.074 1 96.5 15 PHE B O 1
ATOM 834 N N . PHE B 1 16 ? 6.293 -3.854 0.269 1 95.19 16 PHE B N 1
ATOM 835 C CA . PHE B 1 16 ? 6.465 -3.004 1.441 1 95.19 16 PHE B CA 1
ATOM 836 C C . PHE B 1 16 ? 7.59 -3.523 2.328 1 95.19 16 PHE B C 1
ATOM 838 O O . PHE B 1 16 ? 7.762 -4.734 2.473 1 95.19 16 PHE B O 1
ATOM 845 N N . ALA B 1 17 ? 8.312 -2.572 2.85 1 92.62 17 ALA B N 1
ATOM 846 C CA . ALA B 1 17 ? 9.305 -2.789 3.898 1 92.62 17 ALA B CA 1
ATOM 847 C C . ALA B 1 17 ? 10.195 -3.984 3.574 1 92.62 17 ALA B C 1
ATOM 849 O O . ALA B 1 17 ? 10.867 -4.004 2.539 1 92.62 17 ALA B O 1
ATOM 850 N N . SER B 1 18 ? 10.172 -5.066 4.375 1 92.44 18 SER B N 1
ATOM 851 C CA . SER B 1 18 ? 11.102 -6.176 4.188 1 92.44 18 SER B CA 1
ATOM 852 C C . SER B 1 18 ? 10.844 -6.898 2.869 1 92.44 18 SER B C 1
ATOM 854 O O . SER B 1 18 ? 11.766 -7.469 2.277 1 92.44 18 SER B O 1
ATOM 856 N N . ALA B 1 19 ? 9.617 -6.859 2.369 1 93.94 19 ALA B N 1
ATOM 857 C CA . ALA B 1 19 ? 9.328 -7.461 1.068 1 93.94 19 ALA B CA 1
ATOM 858 C C . ALA B 1 19 ? 10.086 -6.746 -0.045 1 93.94 19 ALA B C 1
ATOM 860 O O . ALA B 1 19 ? 10.531 -7.375 -1.008 1 93.94 19 ALA B O 1
ATOM 861 N N . ARG B 1 20 ? 10.242 -5.449 0.07 1 93.69 20 ARG B N 1
ATOM 862 C CA . ARG B 1 20 ? 11.008 -4.656 -0.887 1 93.69 20 ARG B CA 1
ATOM 863 C C . ARG B 1 20 ? 12.461 -5.137 -0.957 1 93.69 20 ARG B C 1
ATOM 865 O O . ARG B 1 20 ? 12.992 -5.352 -2.047 1 93.69 20 ARG B O 1
ATOM 872 N N . GLU B 1 21 ? 12.992 -5.289 0.224 1 92.31 21 GLU B N 1
ATOM 873 C CA . GLU B 1 21 ? 14.367 -5.773 0.304 1 92.31 21 GLU B CA 1
ATOM 874 C C . GLU B 1 21 ? 14.5 -7.156 -0.328 1 92.31 21 GLU B C 1
ATOM 876 O O . GLU B 1 21 ? 15.43 -7.402 -1.102 1 92.31 21 GLU B O 1
ATOM 881 N N . ALA B 1 22 ? 13.531 -7.953 -0.005 1 92.19 22 ALA B N 1
ATOM 882 C CA . ALA B 1 22 ? 13.555 -9.328 -0.505 1 92.19 22 ALA B CA 1
ATOM 883 C C . ALA B 1 22 ? 13.375 -9.359 -2.02 1 92.19 22 ALA B C 1
ATOM 885 O O . ALA B 1 22 ? 13.852 -10.281 -2.688 1 92.19 22 ALA B O 1
ATOM 886 N N . ALA B 1 23 ? 12.727 -8.344 -2.564 1 93.25 23 ALA B N 1
ATOM 887 C CA . ALA B 1 23 ? 12.469 -8.273 -4 1 93.25 23 ALA B CA 1
ATOM 888 C C . ALA B 1 23 ? 13.617 -7.582 -4.734 1 93.25 23 ALA B C 1
ATOM 890 O O . ALA B 1 23 ? 13.5 -7.266 -5.918 1 93.25 23 ALA B O 1
ATOM 891 N N . GLY B 1 24 ? 14.75 -7.266 -4.012 1 93.19 24 GLY B N 1
ATOM 892 C CA . GLY B 1 24 ? 15.891 -6.609 -4.625 1 93.19 24 GLY B CA 1
ATOM 893 C C . GLY B 1 24 ? 15.805 -5.094 -4.578 1 93.19 24 GLY B C 1
ATOM 894 O O . GLY B 1 24 ? 16.219 -4.414 -5.516 1 93.19 24 GLY B O 1
ATOM 895 N N . ASN B 1 25 ? 15.039 -4.605 -3.588 1 92.5 25 ASN B N 1
ATOM 896 C CA . ASN B 1 25 ? 14.93 -3.178 -3.307 1 92.5 25 ASN B CA 1
ATOM 897 C C . ASN B 1 25 ? 14.117 -2.457 -4.379 1 92.5 25 ASN B C 1
ATOM 899 O O . ASN B 1 25 ? 14.461 -1.347 -4.785 1 92.5 25 ASN B O 1
ATOM 903 N N . VAL B 1 26 ? 13.156 -3.172 -4.875 1 91.44 26 VAL B N 1
ATOM 904 C CA . VAL B 1 26 ? 12.188 -2.564 -5.781 1 91.44 26 VAL B CA 1
ATOM 905 C C . VAL B 1 26 ? 10.859 -2.355 -5.055 1 91.44 26 VAL B C 1
ATOM 907 O O . VAL B 1 26 ? 10.422 -3.219 -4.293 1 91.44 26 VAL B O 1
ATOM 910 N N . SER B 1 27 ? 10.344 -1.166 -5.195 1 93.5 27 SER B N 1
ATOM 911 C CA . SER B 1 27 ? 9.117 -0.838 -4.473 1 93.5 27 SER B CA 1
ATOM 912 C C . SER B 1 27 ? 7.887 -1.344 -5.215 1 93.5 27 SER B C 1
ATOM 914 O O . SER B 1 27 ? 6.859 -1.628 -4.598 1 93.5 27 SER B O 1
ATOM 916 N N . GLN B 1 28 ? 7.988 -1.389 -6.555 1 95.44 28 GLN B N 1
ATOM 917 C CA . GLN B 1 28 ? 6.832 -1.828 -7.324 1 95.44 28 GLN B CA 1
ATOM 918 C C . GLN B 1 28 ? 7.258 -2.4 -8.672 1 95.44 28 GLN B C 1
ATOM 920 O O . GLN B 1 28 ? 8.289 -2.004 -9.227 1 95.44 28 GLN B O 1
ATOM 925 N N . ILE B 1 29 ? 6.531 -3.289 -9.188 1 96.06 29 ILE B N 1
ATOM 926 C CA . ILE B 1 29 ? 6.719 -3.842 -10.531 1 96.06 29 ILE B CA 1
ATOM 927 C C . ILE B 1 29 ? 5.363 -4.047 -11.195 1 96.06 29 ILE B C 1
ATOM 929 O O . ILE B 1 29 ? 4.328 -4.047 -10.531 1 96.06 29 ILE B O 1
ATOM 933 N N . THR B 1 30 ? 5.41 -4.129 -12.477 1 96.44 30 THR B N 1
ATOM 934 C CA . THR B 1 30 ? 4.246 -4.547 -13.25 1 96.44 30 THR B CA 1
ATOM 935 C C . THR B 1 30 ? 4.383 -6.004 -13.688 1 96.44 30 THR B C 1
ATOM 937 O O . THR B 1 30 ? 5.383 -6.383 -14.297 1 96.44 30 THR B O 1
ATOM 940 N N . LEU B 1 31 ? 3.402 -6.785 -13.352 1 95.31 31 LEU B N 1
ATOM 941 C CA . LEU B 1 31 ? 3.42 -8.195 -13.711 1 95.31 31 LEU B CA 1
ATOM 942 C C . LEU B 1 31 ? 2.354 -8.508 -14.758 1 95.31 31 LEU B C 1
ATOM 944 O O . LEU B 1 31 ? 1.205 -8.07 -14.625 1 95.31 31 LEU B O 1
ATOM 948 N N . GLU B 1 32 ? 2.773 -9.102 -15.766 1 94.44 32 GLU B N 1
ATOM 949 C CA . GLU B 1 32 ? 1.851 -9.594 -16.781 1 94.44 32 GLU B CA 1
ATOM 950 C C . GLU B 1 32 ? 1.568 -11.086 -16.594 1 94.44 32 GLU B C 1
ATOM 952 O O . GLU B 1 32 ? 2.492 -11.898 -16.594 1 94.44 32 GLU B O 1
ATOM 957 N N . LEU B 1 33 ? 0.353 -11.391 -16.438 1 94.25 33 LEU B N 1
ATOM 958 C CA . LEU B 1 33 ? -0.071 -12.766 -16.203 1 94.25 33 LEU B CA 1
ATOM 959 C C . LEU B 1 33 ? -1.024 -13.234 -17.297 1 94.25 33 LEU B C 1
ATOM 961 O O . LEU B 1 33 ? -1.826 -12.453 -17.812 1 94.25 33 LEU B O 1
ATOM 965 N N . SER B 1 34 ? -0.919 -14.5 -17.594 1 93.38 34 SER B N 1
ATOM 966 C CA . SER B 1 34 ? -1.963 -15.086 -18.438 1 93.38 34 SER B CA 1
ATOM 967 C C . SER B 1 34 ? -3.287 -15.172 -17.688 1 93.38 34 SER B C 1
ATOM 969 O O . SER B 1 34 ? -3.305 -15.336 -16.469 1 93.38 34 SER B O 1
ATOM 971 N N . SER B 1 35 ? -4.312 -15.062 -18.422 1 90.31 35 SER B N 1
ATOM 972 C CA . SER B 1 35 ? -5.645 -15.047 -17.812 1 90.31 35 SER B CA 1
ATOM 973 C C . SER B 1 35 ? -5.855 -16.25 -16.906 1 90.31 35 SER B C 1
ATOM 975 O O . SER B 1 35 ? -6.547 -16.141 -15.891 1 90.31 35 SER B O 1
ATOM 977 N N . ASP B 1 36 ? -5.277 -17.328 -17.266 1 89.5 36 ASP B N 1
ATOM 978 C CA . ASP B 1 36 ? -5.461 -18.562 -16.5 1 89.5 36 ASP B CA 1
ATOM 979 C C . ASP B 1 36 ? -4.609 -18.562 -15.234 1 89.5 36 ASP B C 1
ATOM 981 O O . ASP B 1 36 ? -4.832 -19.359 -14.328 1 89.5 36 ASP B O 1
ATOM 985 N N . GLN B 1 37 ? -3.73 -17.594 -15.094 1 91.81 37 GLN B N 1
ATOM 986 C CA . GLN B 1 37 ? -2.811 -17.516 -13.969 1 91.81 37 GLN B CA 1
ATOM 987 C C . GLN B 1 37 ? -3.021 -16.234 -13.164 1 91.81 37 GLN B C 1
ATOM 989 O O . GLN B 1 37 ? -2.217 -15.906 -12.297 1 91.81 37 GLN B 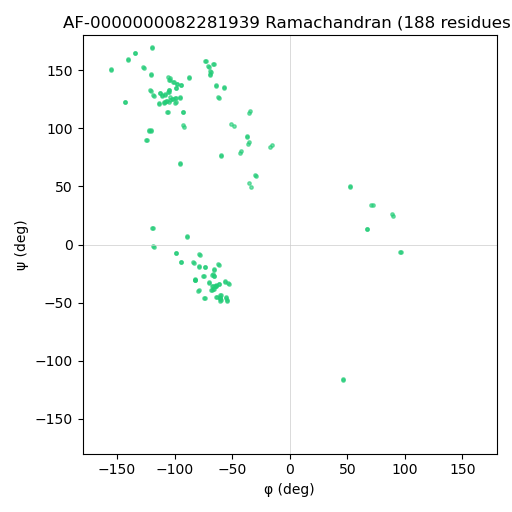O 1
ATOM 994 N N . ALA B 1 38 ? -4.117 -15.641 -13.438 1 95.12 38 ALA B N 1
ATOM 995 C CA . ALA B 1 38 ? -4.309 -14.312 -12.859 1 95.12 38 ALA B CA 1
ATOM 996 C C . ALA B 1 38 ? -5.102 -14.391 -11.562 1 95.12 38 ALA B C 1
ATOM 998 O O . ALA B 1 38 ? -6.246 -13.93 -11.5 1 95.12 38 ALA B O 1
ATOM 999 N N . THR B 1 39 ? -4.535 -14.945 -10.5 1 96.38 39 THR B N 1
ATOM 1000 C CA . THR B 1 39 ? -5.113 -14.992 -9.164 1 96.38 39 THR B CA 1
ATOM 1001 C C . THR B 1 39 ? -4.082 -14.602 -8.109 1 96.38 39 THR B C 1
ATOM 1003 O O . THR B 1 39 ? -2.879 -14.594 -8.391 1 96.38 39 THR B O 1
ATOM 1006 N N . THR B 1 40 ? -4.57 -14.305 -6.922 1 95.12 40 THR B N 1
ATOM 1007 C CA . THR B 1 40 ? -3.674 -13.891 -5.848 1 95.12 40 THR B CA 1
ATOM 1008 C C . THR B 1 40 ? -2.734 -15.031 -5.461 1 95.12 40 THR B C 1
ATOM 1010 O O . THR B 1 40 ? -1.573 -14.797 -5.117 1 95.12 40 THR B O 1
ATOM 1013 N N . SER B 1 41 ? -3.248 -16.266 -5.504 1 92.94 41 SER B N 1
ATOM 1014 C CA . SER B 1 41 ? -2.402 -17.406 -5.191 1 92.94 41 SER B CA 1
ATOM 1015 C C . SER B 1 41 ? -1.293 -17.578 -6.223 1 92.94 41 SER B C 1
ATOM 1017 O O . SER B 1 41 ? -0.147 -17.875 -5.867 1 92.94 41 SER B O 1
ATOM 1019 N N . LYS B 1 42 ? -1.618 -17.344 -7.453 1 93.38 42 LYS B N 1
ATOM 1020 C CA . LYS B 1 42 ? -0.649 -17.484 -8.539 1 93.38 42 LYS B CA 1
ATOM 1021 C C . LYS B 1 42 ? 0.411 -16.391 -8.484 1 93.38 42 LYS B C 1
ATOM 1023 O O . LYS B 1 42 ? 1.567 -16.625 -8.844 1 93.38 42 LYS B O 1
ATOM 1028 N N . ILE B 1 43 ? 0.049 -15.211 -8.039 1 93.19 43 ILE B N 1
ATOM 1029 C CA . ILE B 1 43 ? 1.003 -14.125 -7.859 1 93.19 43 ILE B CA 1
ATOM 1030 C C . ILE B 1 43 ? 2.076 -14.531 -6.855 1 93.19 43 ILE B C 1
ATOM 1032 O O . ILE B 1 43 ? 3.264 -14.281 -7.066 1 93.19 43 ILE B O 1
ATOM 1036 N N . ARG B 1 44 ? 1.604 -15.102 -5.75 1 92 44 ARG B N 1
ATOM 1037 C CA . ARG B 1 44 ? 2.555 -15.562 -4.746 1 92 44 ARG B CA 1
ATOM 1038 C C . ARG B 1 44 ? 3.566 -16.531 -5.352 1 92 44 ARG B C 1
ATOM 1040 O O . ARG B 1 44 ? 4.77 -16.391 -5.125 1 92 44 ARG B O 1
ATOM 1047 N N . GLN B 1 45 ? 3.023 -17.469 -6.133 1 92.06 45 GLN B N 1
ATOM 1048 C CA . GLN B 1 45 ? 3.875 -18.469 -6.77 1 92.06 45 GLN B CA 1
ATOM 1049 C C . GLN B 1 45 ? 4.844 -17.812 -7.754 1 92.06 45 GLN B C 1
ATOM 1051 O O . GLN B 1 45 ? 6.039 -18.125 -7.754 1 92.06 45 GLN B O 1
ATOM 1056 N N . ARG B 1 46 ? 4.332 -16.922 -8.539 1 93.81 46 ARG B N 1
ATOM 1057 C CA . ARG B 1 46 ? 5.133 -16.219 -9.547 1 93.81 46 ARG B CA 1
ATOM 1058 C C . ARG B 1 46 ? 6.266 -15.438 -8.898 1 93.81 46 ARG B C 1
ATOM 1060 O O . ARG B 1 46 ? 7.414 -15.516 -9.336 1 93.81 46 ARG B O 1
ATOM 1067 N N . LEU B 1 47 ? 5.957 -14.75 -7.875 1 93.81 47 LEU B N 1
ATOM 1068 C CA . LEU B 1 47 ? 6.949 -13.945 -7.18 1 93.81 47 LEU B CA 1
ATOM 1069 C C . LEU B 1 47 ? 7.988 -14.82 -6.492 1 93.81 47 LEU B C 1
ATOM 1071 O O . LEU B 1 47 ? 9.172 -14.484 -6.461 1 93.81 47 LEU B O 1
ATOM 1075 N N . SER B 1 48 ? 7.508 -15.906 -5.934 1 93.38 48 SER B N 1
ATOM 1076 C CA . SER B 1 48 ? 8.43 -16.828 -5.285 1 93.38 48 SER B CA 1
ATOM 1077 C C . SER B 1 48 ? 9.438 -17.391 -6.285 1 93.38 48 SER B C 1
ATOM 1079 O O . SER B 1 48 ? 10.594 -17.641 -5.934 1 93.38 48 SER B O 1
ATOM 1081 N N . GLN B 1 49 ? 9.031 -17.594 -7.535 1 93.19 49 GLN B N 1
ATOM 1082 C CA . GLN B 1 49 ? 9.883 -18.141 -8.578 1 93.19 49 GLN B CA 1
ATOM 1083 C C . GLN B 1 49 ? 10.82 -17.078 -9.148 1 93.19 49 GLN B C 1
ATOM 1085 O O . GLN B 1 49 ? 11.992 -17.344 -9.406 1 93.19 49 GLN B O 1
ATOM 1090 N N . GLU B 1 50 ? 10.32 -15.93 -9.289 1 92.25 50 GLU B N 1
ATOM 1091 C CA . GLU B 1 50 ? 11.07 -14.859 -9.938 1 92.25 50 GLU B CA 1
ATOM 1092 C C . GLU B 1 50 ? 12.023 -14.188 -8.953 1 92.25 50 GLU B C 1
ATOM 1094 O O . GLU B 1 50 ? 13.062 -13.656 -9.352 1 92.25 50 GLU B O 1
ATOM 1099 N N . TYR B 1 51 ? 11.648 -14.172 -7.711 1 93 51 TYR B N 1
ATOM 1100 C CA . TYR B 1 51 ? 12.461 -13.555 -6.664 1 93 51 TYR B CA 1
ATOM 1101 C C . TYR B 1 51 ? 12.758 -14.547 -5.547 1 93 51 TYR B C 1
ATOM 1103 O O . TYR B 1 51 ? 12.039 -14.609 -4.551 1 93 51 TYR B O 1
ATOM 1111 N N . PRO B 1 52 ? 13.852 -15.266 -5.68 1 91 52 PRO B N 1
ATOM 1112 C CA . PRO B 1 52 ? 14.18 -16.281 -4.68 1 91 52 PRO B CA 1
ATOM 1113 C C . PRO B 1 52 ? 14.273 -15.711 -3.266 1 91 52 PRO B C 1
ATOM 1115 O O . PRO B 1 52 ? 13.977 -16.406 -2.293 1 91 52 PRO B O 1
ATOM 1118 N N . GLY B 1 53 ? 14.68 -14.461 -3.111 1 90.12 53 GLY B N 1
ATOM 1119 C CA . GLY B 1 53 ? 14.727 -13.82 -1.81 1 90.12 53 GLY B CA 1
ATOM 1120 C C . GLY B 1 53 ? 13.352 -13.625 -1.188 1 90.12 53 GLY B C 1
ATOM 1121 O O . GLY B 1 53 ? 13.234 -13.477 0.031 1 90.12 53 GLY B O 1
ATOM 1122 N N . LEU B 1 54 ? 12.312 -13.625 -1.986 1 90.94 54 LEU B N 1
ATOM 1123 C CA . LEU B 1 54 ? 10.93 -13.422 -1.553 1 90.94 54 LEU B CA 1
ATOM 1124 C C . LEU B 1 54 ? 10.242 -14.758 -1.316 1 90.94 54 LEU B C 1
ATOM 1126 O O . LEU B 1 54 ? 9.156 -14.805 -0.726 1 90.94 54 LEU B O 1
ATOM 1130 N N . ALA B 1 55 ? 10.828 -15.797 -1.804 1 91.19 55 ALA B N 1
ATOM 1131 C CA . ALA B 1 55 ? 10.172 -17.094 -1.843 1 91.19 55 ALA B CA 1
ATOM 1132 C C . ALA B 1 55 ? 9.688 -17.516 -0.455 1 91.19 55 ALA B C 1
ATOM 1134 O O . ALA B 1 55 ? 8.523 -17.859 -0.275 1 91.19 55 ALA B O 1
ATOM 1135 N N . SER B 1 56 ? 10.547 -17.406 0.548 1 90 56 SER B N 1
ATOM 1136 C CA . SER B 1 56 ? 10.188 -17.812 1.903 1 90 56 SER B CA 1
ATOM 1137 C C . SER B 1 56 ? 9.109 -16.906 2.482 1 90 56 SER B C 1
ATOM 1139 O O . SER B 1 56 ? 8.195 -17.359 3.16 1 90 56 SER B O 1
ATOM 1141 N N . MET B 1 57 ? 9.164 -15.672 2.162 1 88.06 57 MET B N 1
ATOM 1142 C CA . MET B 1 57 ? 8.242 -14.672 2.713 1 88.06 57 MET B CA 1
ATOM 1143 C C . MET B 1 57 ? 6.855 -14.812 2.094 1 88.06 57 MET B C 1
ATOM 1145 O O . MET B 1 57 ? 5.852 -14.828 2.809 1 88.06 57 MET B O 1
ATOM 1149 N N . VAL B 1 58 ? 6.812 -14.945 0.839 1 86.75 58 VAL B N 1
ATOM 1150 C CA . VAL B 1 58 ? 5.543 -14.898 0.117 1 86.75 58 VAL B CA 1
ATOM 1151 C C . VAL B 1 58 ? 4.777 -16.203 0.336 1 86.75 58 VAL B C 1
ATOM 1153 O O . VAL B 1 58 ? 3.551 -16.234 0.223 1 86.75 58 VAL B O 1
ATOM 1156 N N . LEU B 1 59 ? 5.523 -17.25 0.582 1 82.94 59 LEU B N 1
ATOM 1157 C C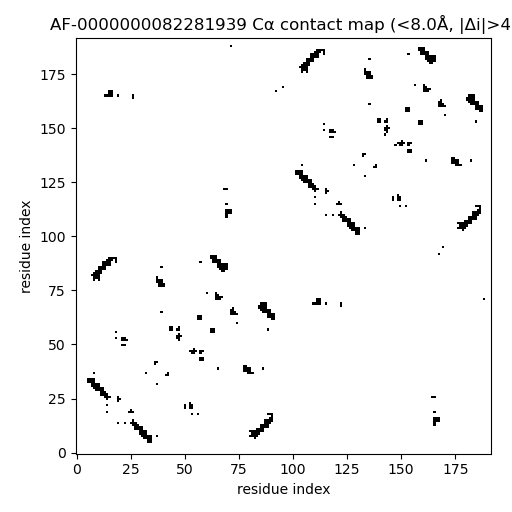A . LEU B 1 59 ? 4.875 -18.531 0.792 1 82.94 59 LEU B CA 1
ATOM 1158 C C . LEU B 1 59 ? 4.402 -18.672 2.236 1 82.94 59 LEU B C 1
ATOM 1160 O O . LEU B 1 59 ? 3.57 -19.531 2.541 1 82.94 59 LEU B O 1
ATOM 1164 N N . ASP B 1 60 ? 4.957 -17.781 3.031 1 81.06 60 ASP B N 1
ATOM 1165 C CA . ASP B 1 60 ? 4.531 -17.766 4.43 1 81.06 60 ASP B CA 1
ATOM 1166 C C . ASP B 1 60 ? 3.381 -16.797 4.645 1 81.06 60 ASP B C 1
ATOM 1168 O O . ASP B 1 60 ? 3.607 -15.609 4.898 1 81.06 60 ASP B O 1
ATOM 1172 N N . LYS B 1 61 ? 2.174 -1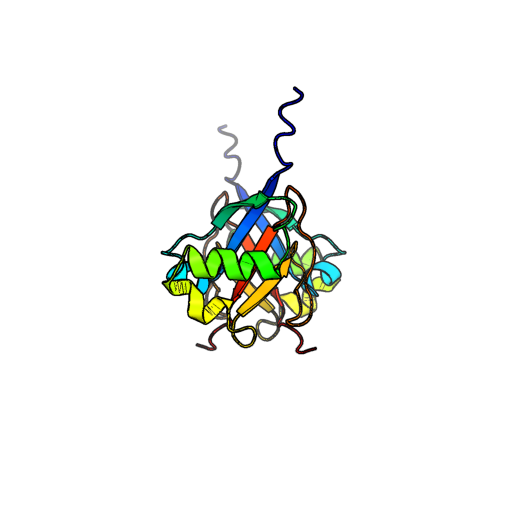7.203 4.742 1 75.56 61 LYS B N 1
ATOM 1173 C CA . LYS B 1 61 ? 0.973 -16.391 4.836 1 75.56 61 LYS B CA 1
ATOM 1174 C C . LYS B 1 61 ? 0.854 -15.742 6.215 1 75.56 61 LYS B C 1
ATOM 1176 O O . LYS B 1 61 ? 0.154 -14.734 6.379 1 75.56 61 LYS B O 1
ATOM 1181 N N . GLU B 1 62 ? 1.624 -16.375 7.16 1 76.31 62 GLU B N 1
ATOM 1182 C CA . GLU B 1 62 ? 1.595 -15.852 8.523 1 76.31 62 GLU B CA 1
ATOM 1183 C C . GLU B 1 62 ? 2.475 -14.617 8.656 1 76.31 62 GLU B C 1
ATOM 1185 O O . GLU B 1 62 ? 2.27 -13.789 9.547 1 76.31 62 GLU B O 1
ATOM 1190 N N . ASN B 1 63 ? 3.33 -14.516 7.719 1 79.75 63 ASN B N 1
ATOM 1191 C CA . ASN B 1 63 ? 4.301 -13.438 7.871 1 79.75 63 ASN B CA 1
ATOM 1192 C C . ASN B 1 63 ? 4.203 -12.422 6.734 1 79.75 63 ASN B C 1
ATOM 1194 O O . ASN B 1 63 ? 5.035 -11.523 6.629 1 79.75 63 ASN B O 1
ATOM 1198 N N . LEU B 1 64 ? 3.309 -12.656 5.805 1 88.75 64 LEU B N 1
ATOM 1199 C CA . LEU B 1 64 ? 3.119 -11.711 4.711 1 88.75 64 LEU B CA 1
ATOM 1200 C C . LEU B 1 64 ? 1.646 -11.609 4.332 1 88.75 64 LEU B C 1
ATOM 1202 O O . LEU B 1 64 ? 1.017 -12.609 3.992 1 88.75 64 LEU B O 1
ATOM 1206 N N . THR B 1 65 ? 1.198 -10.469 4.402 1 90.44 65 THR B N 1
ATOM 1207 C CA . THR B 1 65 ? -0.19 -10.211 4.039 1 90.44 65 THR B CA 1
ATOM 1208 C C . THR B 1 65 ? -0.282 -9.664 2.615 1 90.44 65 THR B C 1
ATOM 1210 O O . THR B 1 65 ? 0.517 -8.812 2.221 1 90.44 65 THR B O 1
ATOM 1213 N N . LEU B 1 66 ? -1.267 -10.25 1.856 1 93.75 66 LEU B N 1
ATOM 1214 C CA . LEU B 1 66 ? -1.568 -9.711 0.537 1 93.75 66 LEU B CA 1
ATOM 1215 C C . LEU B 1 66 ? -2.773 -8.773 0.595 1 93.75 66 LEU B C 1
ATOM 1217 O O . LEU B 1 66 ? -3.742 -9.055 1.307 1 93.75 66 LEU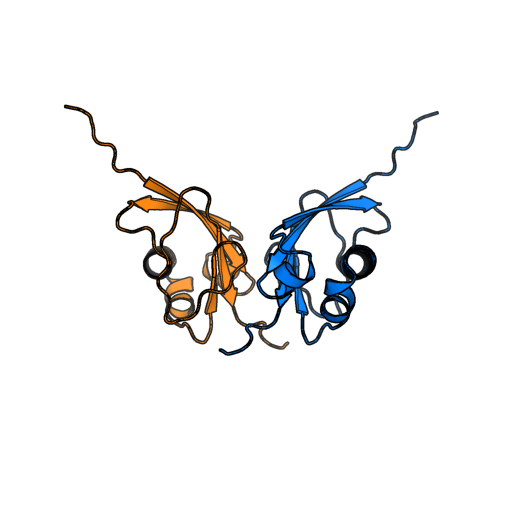 B O 1
ATOM 1221 N N . ALA B 1 67 ? -2.668 -7.688 -0.094 1 95.44 67 ALA B N 1
ATOM 1222 C CA . ALA B 1 67 ? -3.826 -6.82 -0.304 1 95.44 67 ALA B CA 1
ATOM 1223 C C . ALA B 1 67 ? -4.121 -6.648 -1.792 1 95.44 67 ALA B C 1
ATOM 1225 O O . ALA B 1 67 ? -3.203 -6.445 -2.592 1 95.44 67 ALA B O 1
ATOM 1226 N N . LEU B 1 68 ? -5.422 -6.805 -2.133 1 96.56 68 LEU B N 1
ATOM 1227 C CA . LEU B 1 68 ? -5.895 -6.562 -3.492 1 96.56 68 LEU B CA 1
ATOM 1228 C C . LEU B 1 68 ? -6.688 -5.262 -3.566 1 96.56 68 LEU B C 1
ATOM 1230 O O . LEU B 1 68 ? -7.758 -5.148 -2.961 1 96.56 68 LEU B O 1
ATOM 1234 N N . ASN B 1 69 ? -6.137 -4.305 -4.285 1 95.81 69 ASN B N 1
ATOM 1235 C CA . ASN B 1 69 ? -6.777 -2.992 -4.367 1 95.81 69 ASN B CA 1
ATOM 1236 C C . ASN B 1 69 ? -7.078 -2.43 -2.982 1 95.81 69 ASN B C 1
ATOM 1238 O O . ASN B 1 69 ? -8.211 -2.037 -2.699 1 95.81 69 ASN B O 1
ATOM 1242 N N . GLU B 1 70 ? -6.004 -2.463 -2.113 1 95.94 70 GLU B N 1
ATOM 1243 C CA . GLU B 1 70 ? -5.984 -1.892 -0.771 1 95.94 70 GLU B CA 1
ATOM 1244 C C . GLU B 1 70 ? -6.93 -2.643 0.162 1 95.94 70 GLU B C 1
ATOM 1246 O O . GLU B 1 70 ? -7.234 -2.17 1.26 1 95.94 70 GLU B O 1
ATOM 1251 N N . GLU B 1 71 ? -7.371 -3.795 -0.309 1 93.69 71 GLU B N 1
ATOM 1252 C CA . GLU B 1 71 ? -8.141 -4.672 0.566 1 93.69 71 GLU B CA 1
ATOM 1253 C C . GLU B 1 71 ? -7.375 -5.949 0.886 1 93.69 71 GLU B C 1
ATOM 1255 O O . GLU B 1 71 ? -6.867 -6.617 -0.018 1 93.69 71 GLU B O 1
ATOM 1260 N N . TYR B 1 72 ? -7.305 -6.289 2.25 1 93.56 72 TYR B N 1
ATOM 1261 C CA . TYR B 1 72 ? -6.547 -7.469 2.658 1 93.56 72 TYR B CA 1
ATOM 1262 C C . TYR B 1 72 ? -7.172 -8.742 2.096 1 93.56 72 TYR B C 1
ATOM 1264 O O . TYR B 1 72 ? -8.398 -8.883 2.086 1 93.56 72 TYR B O 1
ATOM 1272 N N . VAL B 1 73 ? -6.266 -9.555 1.632 1 92.19 73 VAL B N 1
ATOM 1273 C CA . VAL B 1 73 ? -6.68 -10.891 1.197 1 92.19 73 VAL B CA 1
ATOM 1274 C C . VAL B 1 73 ? -6.375 -11.906 2.293 1 92.19 73 VAL B C 1
ATOM 1276 O O . VAL B 1 73 ? -5.246 -11.992 2.777 1 92.19 73 VAL B O 1
ATOM 1279 N N . THR B 1 74 ? -7.336 -12.648 2.703 1 84.5 74 THR B N 1
ATOM 1280 C CA . THR B 1 74 ? -7.09 -13.664 3.727 1 84.5 74 THR B CA 1
ATOM 1281 C C . THR B 1 74 ? -6.312 -14.836 3.146 1 84.5 74 THR B C 1
ATOM 1283 O O . THR B 1 74 ? -6.285 -15.031 1.93 1 84.5 74 THR B O 1
ATOM 1286 N N . SER B 1 75 ? -5.645 -15.578 3.965 1 79.44 75 SER B N 1
ATOM 1287 C CA . SER B 1 75 ? -4.824 -16.703 3.543 1 79.44 75 SER B CA 1
ATOM 1288 C C . SER B 1 75 ? -5.668 -17.781 2.857 1 79.44 75 SER B C 1
ATOM 1290 O O . SER B 1 75 ? -5.152 -18.578 2.066 1 79.44 75 SER B O 1
ATOM 1292 N N . GLU B 1 76 ? -6.914 -17.734 3.031 1 82.25 76 GLU B N 1
ATOM 1293 C CA . GLU B 1 76 ? -7.797 -18.766 2.492 1 82.25 76 GLU B CA 1
ATOM 1294 C C . GLU B 1 76 ? -8.438 -18.312 1.181 1 82.25 76 GLU B C 1
ATOM 1296 O O . GLU B 1 76 ? -9.078 -19.094 0.489 1 82.25 76 GLU B O 1
ATOM 1301 N N . GLN B 1 77 ? -8.195 -17.094 0.898 1 88.56 77 GLN B N 1
ATOM 1302 C CA . GLN B 1 77 ? -8.852 -16.547 -0.287 1 88.56 77 GLN B CA 1
ATOM 1303 C C . GLN B 1 77 ? -7.941 -16.641 -1.51 1 88.56 77 GLN B C 1
ATOM 1305 O O . GLN B 1 77 ? -6.723 -16.484 -1.401 1 88.56 77 GLN B O 1
ATOM 1310 N N . ASP B 1 78 ? -8.469 -17.016 -2.615 1 93.5 78 ASP B N 1
ATOM 1311 C CA . ASP B 1 78 ? -7.871 -16.969 -3.947 1 93.5 78 ASP B CA 1
ATOM 1312 C C . ASP B 1 78 ? -8.727 -16.141 -4.898 1 93.5 78 ASP B C 1
ATOM 1314 O O . ASP B 1 78 ? -9.672 -16.656 -5.5 1 93.5 78 ASP B O 1
ATOM 1318 N N . LEU B 1 79 ? -8.328 -14.922 -5.051 1 96.12 79 LEU B N 1
ATOM 1319 C CA . LEU B 1 79 ? -9.156 -13.969 -5.785 1 96.12 79 LEU B CA 1
ATOM 1320 C C . LEU B 1 79 ? -8.641 -13.781 -7.207 1 96.12 79 LEU B C 1
ATOM 1322 O O . LEU B 1 79 ? -7.426 -13.719 -7.43 1 96.12 79 LEU B O 1
ATOM 1326 N N . PRO B 1 80 ? -9.531 -13.688 -8.156 1 96.5 80 PRO B N 1
ATOM 1327 C CA . PRO B 1 80 ? -9.102 -13.406 -9.523 1 96.5 80 PRO B CA 1
ATOM 1328 C C . PRO B 1 80 ? -8.57 -11.984 -9.703 1 96.5 80 PRO B C 1
ATOM 1330 O O . PRO B 1 80 ? -9.039 -11.055 -9.039 1 96.5 80 PRO B O 1
ATOM 1333 N N . LEU B 1 81 ? -7.594 -11.883 -10.57 1 96.88 81 LEU B N 1
ATOM 1334 C CA . LEU B 1 81 ? -7.004 -10.586 -10.891 1 96.88 81 LEU B CA 1
ATOM 1335 C C . LEU B 1 81 ? -7.488 -10.094 -12.25 1 96.88 81 LEU B C 1
ATOM 1337 O O . LEU B 1 81 ? -7.75 -10.891 -13.156 1 96.88 81 LEU B O 1
ATOM 1341 N N . LYS B 1 82 ? -7.672 -8.828 -12.32 1 95.62 82 LYS B N 1
ATOM 1342 C CA . LYS B 1 82 ? -8.031 -8.18 -13.578 1 95.62 82 LYS B CA 1
ATOM 1343 C C . LYS B 1 82 ? -6.977 -7.152 -13.984 1 95.62 82 LYS B C 1
ATOM 1345 O O . LYS B 1 82 ? -6.129 -6.773 -13.172 1 95.62 82 LYS B O 1
ATOM 1350 N N . ASP B 1 83 ? -7.105 -6.699 -15.18 1 95.19 83 ASP B N 1
ATOM 1351 C CA . ASP B 1 83 ? -6.203 -5.668 -15.688 1 95.19 83 ASP B CA 1
ATOM 1352 C C . ASP B 1 83 ? -6.316 -4.387 -14.867 1 95.19 83 ASP B C 1
ATOM 1354 O O . ASP B 1 83 ? -7.422 -3.896 -14.617 1 95.19 83 ASP B O 1
ATOM 1358 N N . GLY B 1 84 ? -5.141 -3.949 -14.398 1 94.44 84 GLY B N 1
ATOM 1359 C CA . GLY B 1 84 ? -5.145 -2.695 -13.664 1 94.44 84 GLY B CA 1
ATOM 1360 C C . GLY B 1 84 ? -5.195 -2.883 -12.156 1 94.44 84 GLY B C 1
ATOM 1361 O O . GLY B 1 84 ? -5.09 -1.916 -11.406 1 94.44 84 GLY B O 1
ATOM 1362 N N . ASP B 1 85 ? -5.355 -4.113 -11.664 1 96.88 85 ASP B N 1
ATOM 1363 C CA . ASP B 1 85 ? -5.383 -4.391 -10.234 1 96.88 85 ASP B CA 1
ATOM 1364 C C . ASP B 1 85 ? -4.023 -4.109 -9.594 1 96.88 85 ASP B C 1
ATOM 1366 O O . ASP B 1 85 ? -2.996 -4.125 -10.273 1 96.88 85 ASP B O 1
ATOM 1370 N N . THR B 1 86 ? -4.039 -3.844 -8.336 1 96.94 86 THR B N 1
ATOM 1371 C CA . THR B 1 86 ? -2.82 -3.67 -7.551 1 96.94 86 THR B CA 1
ATOM 1372 C C . THR B 1 86 ? -2.734 -4.719 -6.449 1 96.94 86 THR B C 1
ATOM 1374 O O . THR B 1 86 ? -3.715 -4.965 -5.742 1 96.94 86 THR B O 1
ATOM 1377 N N . VAL B 1 87 ? -1.648 -5.367 -6.398 1 96.94 87 VAL B N 1
ATOM 1378 C CA . VAL B 1 87 ? -1.381 -6.336 -5.344 1 96.94 87 VAL B CA 1
ATOM 1379 C C . VAL B 1 87 ? -0.241 -5.84 -4.461 1 96.94 87 VAL B C 1
ATOM 1381 O O . VAL B 1 87 ? 0.869 -5.602 -4.941 1 96.94 87 VAL B O 1
ATOM 1384 N N . ALA B 1 88 ? -0.542 -5.707 -3.186 1 96.62 88 ALA B N 1
ATOM 1385 C CA . ALA B 1 88 ? 0.472 -5.234 -2.246 1 96.62 88 ALA B CA 1
ATOM 1386 C C . ALA B 1 88 ? 0.938 -6.355 -1.326 1 96.62 88 ALA B C 1
ATOM 1388 O O . ALA B 1 88 ? 0.124 -7.145 -0.835 1 96.62 88 ALA B O 1
ATOM 1389 N N . LEU B 1 89 ? 2.207 -6.527 -1.233 1 94.94 89 LEU B N 1
ATOM 1390 C CA . LEU B 1 89 ? 2.82 -7.418 -0.256 1 94.94 89 LEU B CA 1
ATOM 1391 C C . LEU B 1 89 ? 3.197 -6.66 1.012 1 94.94 89 LEU B C 1
ATOM 1393 O O . LEU B 1 89 ? 4.125 -5.848 1.002 1 94.94 89 LEU B O 1
ATOM 1397 N N . ILE B 1 90 ? 2.541 -6.992 2.105 1 93.12 90 ILE B N 1
ATOM 1398 C CA . ILE B 1 90 ? 2.676 -6.223 3.338 1 93.12 90 ILE B CA 1
ATOM 1399 C C . ILE B 1 90 ? 3.199 -7.121 4.453 1 93.12 90 ILE B C 1
ATOM 1401 O O . ILE B 1 90 ? 2.436 -7.875 5.066 1 93.12 90 ILE B O 1
ATOM 1405 N N . PRO B 1 91 ? 4.465 -7.043 4.68 1 92.06 91 PRO B N 1
ATOM 1406 C CA . PRO B 1 91 ? 5.02 -7.785 5.812 1 92.06 91 PRO B CA 1
ATOM 1407 C C . PRO B 1 91 ? 4.625 -7.188 7.16 1 92.06 91 PRO B C 1
ATOM 1409 O O . PRO B 1 91 ? 4.242 -6.016 7.23 1 92.06 91 PRO B O 1
ATOM 1412 N N . PRO B 1 92 ? 4.613 -8.07 8.141 1 84.94 92 PRO B N 1
ATOM 1413 C CA . PRO B 1 92 ? 4.293 -7.539 9.469 1 84.94 92 PRO B CA 1
ATOM 1414 C C . PRO B 1 92 ? 5.242 -6.426 9.898 1 84.94 92 PRO B C 1
ATOM 1416 O O . PRO B 1 92 ? 6.402 -6.398 9.477 1 84.94 92 PRO B O 1
ATOM 1419 N N . ILE B 1 93 ? 4.68 -5.352 10.461 1 72.69 93 ILE B N 1
ATOM 1420 C CA . ILE B 1 93 ? 5.473 -4.23 10.945 1 72.69 93 ILE B CA 1
ATOM 1421 C C . ILE B 1 93 ? 6.438 -4.711 12.031 1 72.69 93 ILE B C 1
ATOM 1423 O O . ILE B 1 93 ? 6.035 -5.395 12.969 1 72.69 93 ILE B O 1
ATOM 1427 N N . SER B 1 94 ? 7.438 -5.324 11.594 1 55.25 94 SER B N 1
ATOM 1428 C CA . SER B 1 94 ? 8.375 -5.75 12.625 1 55.25 94 SER B CA 1
ATOM 1429 C C . SER B 1 94 ? 8.469 -4.715 13.742 1 55.25 94 SER B C 1
ATOM 1431 O O . SER B 1 94 ? 8.539 -3.514 13.477 1 55.25 94 SER B O 1
ATOM 1433 N N . GLY B 1 95 ? 7.555 -4.785 14.789 1 46.81 95 GLY B N 1
ATOM 1434 C CA . GLY B 1 95 ? 7.832 -4.051 16.016 1 46.81 95 GLY B CA 1
ATOM 1435 C C . GLY B 1 95 ? 9.281 -3.621 16.141 1 46.81 95 GLY B C 1
ATOM 1436 O O . GLY B 1 95 ? 10.188 -4.461 16.125 1 46.81 95 GLY B O 1
ATOM 1437 N N . GLY B 1 96 ? 9.836 -2.445 15.562 1 32.16 96 GLY B N 1
ATOM 1438 C CA . GLY B 1 96 ? 11 -2.064 16.328 1 32.16 96 GLY B CA 1
ATOM 1439 C C . GLY B 1 96 ? 10.852 -2.346 17.812 1 32.16 96 GLY B C 1
ATOM 1440 O O . GLY B 1 96 ? 9.75 -2.582 18.297 1 32.16 96 GLY B O 1
#

Secondary structure (DSSP, 8-state):
-------EEEEEEEE-THHHHHTTS-SEEEEEEEGGG-BHHHHHHHHHHH-HHHHHHHH-TTT-EEEETTEEEPTT---B--TT-EEEEE------/-------EEEEEEEE-THHHHHTTS-SEEEEEEEGGG-BHHHHHHHHHHH-HHHHHHHH-TTT-EEEETTEEEPTT---B--TT-EEEEE------

Radius of gyration: 18.06 Å; Cα contacts (8 Å, |Δi|>4): 370; chains: 2; bounding box: 32×60×56 Å

pLDDT: mean 87.91, std 13.96, range [32.16, 97.38]

InterPro domains:
  IPR003749 Sulfur carrier ThiS/MoaD-like [PF02597] (13-96)
  IPR044672 Molybdopterin synthase sulfur carrier subunit [PTHR33359] (7-96)

Organism: NCBI:txid303405

Foldseek 3Di:
DPPPVQDKAKEKEAEDDVRCVQQVNDGIDIDIGGQVQFKPVSVLVVSCVVRVSCVVVSVDCVFKWKAKQNHTDHPPDIGGGHHYIYIYIDGDPPPD/DPPPVQDKAKEKEAEDDVRCVQQVNDGIDIDIGGQVQFKPVSVLVVSCVVRVSCVVVSVDCVFKWKAKQNHTDHPPDIGGGHHYIYIYIDGDPPPD

Sequence (192 aa):
MSSTEPSSVKVQVLFFASAREAAGNVSQITLELSSDQATTSKIRQRLSQEYPGLASMVLDKENLTLALNEEYVTSEQDLPLKDGDTVALIPPISGGMSSTEPSSVKVQVLFFASAREAAGNVSQITLELSSDQATTSKIRQRLSQEYPGLASMVLDKENLTLALNEEYVTSEQDLPLKDGDTVALIPPISGG

=== Feature glossary ===
The record interleaves many kinds of information about one protein. Here is each kind framed as the question it answers.

Q: What known structures does this most resemble?
A: Structural nearest neighbors (via Foldseek easy-search vs the PDB). Reported per hit: target PDB id, E-value, and alignment TM-score. A TM-score above ~0.5 is the conventional threshold for 'same fold'.

Q: Where is each backbone atom in 3D?
A: The mmCIF table is the protein's shape written out atom by atom. For each backbone N, Cα, C, and carbonyl O, it records an (x, y, z) coordinate triple in Å plus the residue type, chain letter, and residue number.

Q: What are the backbone torsion angles?
A: The φ/ψ torsion pair specifies the backbone conformation at each residue. φ rotates about the N–Cα bond, ψ about the Cα–C bond. Steric clashes forbid most of the (φ, ψ) plane — the allowed regions (α-helix basin, β-sheet basin, left-handed helix) are the Ramachandran-allowed regions.

Q: Which residues are buried vs exposed?
A: Solvent-accessible surface area (SASA) is the area in Å² traced out by the centre of a 1.4 Å probe sphere (a water molecule) rolled over the protein's van der Waals surface (Shrake–Rupley / Lee–Richards construction). Buried residues have near-zero SASA; fully exposed residues can exceed 200 Å². The total SASA scales roughly with the number of surface residues.

Q: How confident is the AlphaFold model at each residue?
A: pLDDT is the predicted lDDT-Cα score: AlphaFold's confidence that the local environment of each residue (all inter-atomic distances within 15 Å) is correctly placed. It is a per-residue number between 0 and 100, with higher meaning more reliable.

Q: What does the local fold look like, residue by residue?
A: 3Di is Foldseek's structural alphabet. Each residue is assigned one of twenty discrete states based on how its Cα sits relative to its spatial (not sequential) neighbors. Aligning 3Di strings finds structural homologs roughly as well as full 3D superposition, but orders of magnitude faster.

Q: How big and how compact is the whole molecule?
A: Radius of gyration (Rg) is the root-mean-square distance of Cα atoms from their centroid — a single number for overall size and compactness. A globular domain of N residues has Rg ≈ 2.2·N^0.38 Å; an extended or disordered chain has a much larger Rg. The Cα contact count is the number of residue pairs whose Cα atoms are within 8 Å and are more than four positions apart in sequence — a standard proxy for tertiary packing density. The bounding box is the smallest axis-aligned box enclosing all Cα atoms.

Q: Which residues are in helices, strands, or loops?
A: DSSP 8-state secondary structure assigns each residue one of H (α-helix), G (3₁₀-helix), I (π-helix), E (extended β-strand), B (isolated β-bridge), T (hydrogen-bonded turn), S (bend), or '-' (coil). The assignment is computed from backbone hydrogen-bond geometry via the Kabsch–Sander algorithm.

Q: How mobile is each atom in the crystal?
A: Crystallographic B-factors measure how much each atom's electron density is smeared out, in Å². They rise in mobile loops and surface residues and fall in the buried interior. In AlphaFold models this column is repurposed to hold pLDDT instead.

Q: What if only a Cα trace is available?
A: P-SEA three-state annotation labels each residue as helix, strand, or coil based purely on the geometry of the Cα trace. It serves as a fallback when the full backbone (and thus DSSP) is unavailable.

Q: What family and function is it annotated with?
A: Database cross-references. InterPro integrates a dozen domain/family signature databases into unified entries with residue-range hits. GO terms attach function/process/location labels with evidence codes. CATH codes position the fold in a four-level structural taxonomy. Organism is the NCBI-taxonomy species name.

Q: Are the domains correctly placed relative to each other?
A: Predicted Aligned Error (PAE) is an AlphaFold confidence matrix: entry (i, j) is the expected error in the position of residue j, in ångströms, when the prediction is superimposed on the true structure at residue i. Low PAE within a block of residues means that block is internally rigid and well-predicted; high PAE between two blocks means their relative placement is uncertain even if each block individually is confident.

Q: What do the diagnostic plots show?
A: Three diagnostic plots accompany the record. The Cα contact map visualizes the tertiary structure as a 2D adjacency matrix (8 Å cutoff, sequence-local contacts suppressed). The Ramachandran plot shows the distribution of backbone (φ, ψ) torsions, with points in the α and β basins reflecting secondary structure content. The PAE plot shows AlphaFold's inter-residue confidence as a color matrix.

Q: What is the amino-acid chain?
A: Primary structure: the covalent order of the twenty standard amino acids along the backbone. Two proteins with the same sequence will (almost always) fold to the same structure; two with 30% identity often share a fold but not the details.

Q: What do the rendered images show?
A: The six renders are orthographic views along the three Cartesian axes in both directions. Representation (cartoon, sticks, or surface) and color scheme (sequence-rainbow or by-chain) vary across proteins so the training set covers all the common visualization conventions.